Protein AF-A0A7R8L7J1-F1 (afdb_monomer_lite)

Sequence (254 aa):
MCSKKSSCLRTGSTEASGESGGSHAGTKVISYLHKQAKGDGARKLRDEVRFLQQLPADLAEKFPRVVRYYASSSAVAMEQEFIAMPTLRKILGEENASAEEAIAWLQRILDFLFEHAYDRAATQPPEDDWEQLHFLRAWARFSERIRKAPLFARVIYADRITIQGEECYNAPAILLALEKDEPLRRRLRPKRVSPFAHGDLHFDTILVDRNTGSFGPADPRGYELCDPWYAAGKLYHSARGKHDLIPRGEFRLD

Foldseek 3Di:
DDDPPDPPPPDDDDDDDFDDDDDPDGDDDFDKRKDKDFDPVQVQVVLVLVLLVPDDPVQNVQEWHWPDWDDDPTMIMTITHDDPFAFLCCCVPPVPDDPVNNVVLVCVVLVCCVVPFWVVVKDADDPCNCVVLPVVVVVVVLVVCCVVPVVCVVVQPDQWDADPNDIDGDPVVVSVVQVPDVVVVVVPRARIKGQRAQLQQESRQKGADPVVRGIHGYSRSNDRIDHNVSNVVNHCCRVPVVPSCVVVVVDDDD

Radius of gyration: 21.02 Å; chains: 1; bounding box: 47×56×59 Å

Structure (mmCIF, N/CA/C/O backbone):
data_AF-A0A7R8L7J1-F1
#
_entry.id   AF-A0A7R8L7J1-F1
#
loop_
_atom_site.group_PDB
_atom_site.id
_atom_site.type_symbol
_atom_site.label_atom_id
_atom_site.label_alt_id
_atom_site.label_comp_id
_atom_site.label_asym_id
_atom_site.label_entity_id
_atom_site.label_seq_id
_atom_site.pdbx_PDB_ins_code
_atom_site.Cartn_x
_atom_site.Cartn_y
_atom_site.Cartn_z
_atom_site.occupancy
_atom_site.B_iso_or_equiv
_atom_site.auth_seq_id
_atom_site.auth_comp_id
_atom_site.auth_asym_id
_atom_site.auth_atom_id
_atom_site.pdbx_PDB_model_num
ATOM 1 N N . MET A 1 1 ? -22.213 -17.745 1.319 1.00 29.38 1 MET A N 1
ATOM 2 C CA . MET A 1 1 ? -21.086 -18.650 1.001 1.00 29.38 1 MET A CA 1
ATOM 3 C C . MET A 1 1 ? -19.830 -17.826 0.760 1.00 29.38 1 MET A C 1
ATOM 5 O O . MET A 1 1 ? -19.711 -17.164 -0.262 1.00 29.38 1 MET A O 1
ATOM 9 N N . CYS A 1 2 ? -18.953 -17.757 1.762 1.00 22.73 2 CYS A N 1
ATOM 10 C CA . CYS A 1 2 ? -17.725 -16.965 1.733 1.00 22.73 2 CYS A CA 1
ATOM 11 C C . CYS A 1 2 ? -16.587 -17.890 1.283 1.00 22.73 2 CYS A C 1
ATOM 13 O O . CYS A 1 2 ? -16.209 -18.792 2.028 1.00 22.73 2 CYS A O 1
ATOM 15 N N . SER A 1 3 ? -16.094 -17.718 0.055 1.00 24.02 3 SER A N 1
ATOM 16 C CA . SER A 1 3 ? -14.936 -18.474 -0.425 1.00 24.02 3 SER A CA 1
ATOM 17 C C . SER A 1 3 ? -13.698 -17.980 0.320 1.00 24.02 3 SER A C 1
ATOM 19 O O . SER A 1 3 ? -13.307 -16.816 0.191 1.00 24.02 3 SER A O 1
ATOM 21 N N . LYS A 1 4 ? -13.127 -18.852 1.156 1.00 26.06 4 LYS A N 1
ATOM 22 C CA . LYS A 1 4 ? -11.809 -18.665 1.761 1.00 26.06 4 LYS A CA 1
ATOM 23 C C . LYS A 1 4 ? -10.818 -18.368 0.631 1.00 26.06 4 LYS A C 1
ATOM 25 O O . LYS A 1 4 ? -10.739 -19.126 -0.332 1.00 26.06 4 LYS A O 1
ATOM 30 N N . LYS A 1 5 ? -10.057 -17.277 0.752 1.00 33.59 5 LYS A N 1
ATOM 31 C CA . LYS A 1 5 ? -8.827 -17.094 -0.025 1.00 33.59 5 LYS A CA 1
ATOM 32 C C . LYS A 1 5 ? -7.888 -18.239 0.360 1.00 33.59 5 LYS A C 1
ATOM 34 O O . LYS A 1 5 ? -7.259 -18.194 1.406 1.00 33.59 5 LYS A O 1
ATOM 39 N N . SER A 1 6 ? -7.867 -19.282 -0.454 1.00 28.14 6 SER A N 1
ATOM 40 C CA . SER A 1 6 ? -6.809 -20.277 -0.475 1.00 28.14 6 SER A CA 1
ATOM 41 C C . SER A 1 6 ? -5.879 -19.846 -1.602 1.00 28.14 6 SER A C 1
ATOM 43 O O . SER A 1 6 ? -6.202 -20.012 -2.777 1.00 28.14 6 SER A O 1
ATOM 45 N N . SER A 1 7 ? -4.760 -19.206 -1.260 1.00 31.78 7 SER A N 1
ATOM 46 C CA . SER A 1 7 ? -3.594 -19.253 -2.133 1.00 31.78 7 SER A CA 1
ATOM 47 C C . SER A 1 7 ? -3.101 -20.693 -2.071 1.00 31.78 7 SER A C 1
ATOM 49 O O . SER A 1 7 ? -2.543 -21.145 -1.073 1.00 31.78 7 SER A O 1
ATOM 51 N N . CYS A 1 8 ? -3.397 -21.467 -3.108 1.00 27.27 8 CYS A N 1
ATOM 52 C CA . CYS A 1 8 ? -2.829 -22.794 -3.242 1.00 27.27 8 CYS A CA 1
ATOM 53 C C . CYS A 1 8 ? -1.366 -22.605 -3.668 1.00 27.27 8 CYS A C 1
ATOM 55 O O . CYS A 1 8 ? -1.070 -22.489 -4.855 1.00 27.27 8 CYS A O 1
ATOM 57 N N . LEU A 1 9 ? -0.464 -22.502 -2.690 1.00 30.09 9 LEU A N 1
ATOM 58 C CA . LEU A 1 9 ? 0.978 -22.611 -2.895 1.00 30.09 9 LEU A CA 1
ATOM 59 C C . LEU A 1 9 ? 1.256 -24.021 -3.422 1.00 30.09 9 LEU A C 1
ATOM 61 O O . LEU A 1 9 ? 1.269 -24.987 -2.664 1.00 30.09 9 LEU A O 1
ATOM 65 N N . ARG A 1 10 ? 1.430 -24.157 -4.736 1.00 26.16 10 ARG A N 1
ATOM 66 C CA . ARG A 1 10 ? 2.127 -25.315 -5.293 1.00 26.16 10 ARG A CA 1
ATOM 67 C C . ARG A 1 10 ? 3.604 -24.962 -5.323 1.00 26.16 10 ARG A C 1
ATOM 69 O O . ARG A 1 10 ? 4.060 -24.272 -6.226 1.00 26.16 10 ARG A O 1
ATOM 76 N N . THR A 1 11 ? 4.327 -25.402 -4.304 1.00 33.00 11 THR A N 1
ATOM 77 C CA . THR A 1 11 ? 5.788 -25.401 -4.296 1.00 33.00 11 THR A CA 1
ATOM 78 C C . THR A 1 11 ? 6.260 -26.546 -5.188 1.00 33.00 11 THR A C 1
ATOM 80 O O . THR A 1 11 ? 6.160 -27.711 -4.807 1.00 33.00 11 THR A O 1
ATOM 83 N N . GLY A 1 12 ? 6.717 -26.226 -6.398 1.00 30.08 12 GLY A N 1
ATOM 84 C CA . GLY A 1 12 ? 7.572 -27.130 -7.164 1.00 30.08 12 GLY A CA 1
ATOM 85 C C . GLY A 1 12 ? 8.951 -27.163 -6.509 1.00 30.08 12 GLY A C 1
ATOM 86 O O . GLY A 1 12 ? 9.496 -26.110 -6.187 1.00 30.08 12 GLY A O 1
ATOM 87 N N . SER A 1 13 ? 9.456 -28.362 -6.236 1.00 30.16 13 SER A N 1
ATOM 88 C CA . SER A 1 13 ? 10.716 -28.625 -5.542 1.00 30.16 13 SER A CA 1
ATOM 89 C C . SER A 1 13 ? 11.963 -28.176 -6.318 1.00 30.16 13 SER A C 1
ATOM 91 O O . SER A 1 13 ? 11.948 -28.021 -7.536 1.00 30.16 13 SER A O 1
ATOM 93 N N . THR A 1 14 ? 13.023 -27.997 -5.536 1.00 35.31 14 THR A N 1
ATOM 94 C CA . THR A 1 14 ? 14.394 -27.529 -5.786 1.00 35.31 14 THR A CA 1
ATOM 95 C C . THR A 1 14 ? 15.206 -28.238 -6.880 1.00 35.31 14 THR A C 1
ATOM 97 O O . THR A 1 14 ? 15.059 -29.436 -7.086 1.00 35.31 14 THR A O 1
ATOM 100 N N . GLU A 1 15 ? 16.092 -27.427 -7.482 1.00 40.25 15 GLU A N 1
ATOM 101 C CA . GLU A 1 15 ? 17.334 -27.677 -8.245 1.00 40.25 15 GLU A CA 1
ATOM 102 C C . GLU A 1 15 ? 17.452 -28.912 -9.156 1.00 40.25 15 GLU A C 1
ATOM 104 O O . GLU A 1 15 ? 17.494 -30.053 -8.708 1.00 40.25 15 GLU A O 1
ATOM 109 N N . ALA A 1 16 ? 17.689 -28.653 -10.448 1.00 33.94 16 ALA A N 1
ATOM 110 C CA . ALA A 1 16 ? 18.377 -29.582 -11.338 1.00 33.94 16 ALA A CA 1
ATOM 111 C C . ALA A 1 16 ? 19.231 -28.805 -12.354 1.00 33.94 16 ALA A C 1
ATOM 113 O O . ALA A 1 16 ? 18.750 -27.907 -13.050 1.00 33.94 16 ALA A O 1
ATOM 114 N N . SER A 1 17 ? 20.512 -29.163 -12.406 1.00 36.22 17 SER A N 1
ATOM 115 C CA . SER A 1 17 ? 21.507 -28.760 -13.396 1.00 36.22 17 SER A CA 1
ATOM 116 C C . SER A 1 17 ? 21.034 -29.068 -14.816 1.00 36.22 17 SER A C 1
ATOM 118 O O . SER A 1 17 ? 20.597 -30.182 -15.099 1.00 36.22 17 SER A O 1
ATOM 120 N N . GLY A 1 18 ? 21.139 -28.085 -15.710 1.00 35.59 18 GLY A N 1
ATOM 121 C CA . GLY A 1 18 ? 20.790 -28.248 -17.117 1.00 35.59 18 GLY A CA 1
ATOM 122 C C . GLY A 1 18 ? 21.782 -29.156 -17.840 1.00 35.59 18 GLY A C 1
ATOM 123 O O . GLY A 1 18 ? 22.934 -28.775 -18.036 1.00 35.59 18 GLY A O 1
ATOM 124 N N . GLU A 1 19 ? 21.325 -30.328 -18.272 1.00 39.44 19 GLU A N 1
ATOM 125 C CA . GLU A 1 19 ? 22.022 -31.131 -19.275 1.00 39.44 19 GLU A CA 1
ATOM 126 C C . GLU A 1 19 ? 21.642 -30.656 -20.682 1.00 39.44 19 GLU A C 1
ATOM 128 O O . GLU A 1 19 ? 20.479 -30.400 -21.007 1.00 39.44 19 GLU A O 1
ATOM 133 N N . SER A 1 20 ? 22.663 -30.501 -21.519 1.00 41.00 20 SER A N 1
ATOM 134 C CA . SER A 1 20 ? 22.571 -30.041 -22.899 1.00 41.00 20 SER A CA 1
ATOM 135 C C . SER A 1 20 ? 22.241 -31.218 -23.820 1.00 41.00 20 SER A C 1
ATOM 137 O O . SER A 1 20 ? 23.094 -32.038 -24.143 1.00 41.00 20 SER A O 1
ATOM 139 N N . GLY A 1 21 ? 20.984 -31.303 -24.257 1.00 37.56 21 GLY A N 1
ATOM 140 C CA . GLY A 1 21 ? 20.523 -32.303 -25.218 1.00 37.56 21 GLY A CA 1
ATOM 141 C C . GLY A 1 21 ? 20.289 -31.716 -26.610 1.00 37.56 21 GLY A C 1
ATOM 142 O O . GLY A 1 21 ? 19.328 -30.977 -26.791 1.00 37.56 21 GLY A O 1
ATOM 143 N N . GLY A 1 22 ? 21.151 -32.082 -27.571 1.00 43.88 22 GLY A N 1
ATOM 144 C CA . GLY A 1 22 ? 20.914 -32.389 -29.004 1.00 43.88 22 GLY A CA 1
ATOM 145 C C . GLY A 1 22 ? 20.091 -31.480 -29.936 1.00 43.88 22 GLY A C 1
ATOM 146 O O . GLY A 1 22 ? 20.144 -31.660 -31.149 1.00 43.88 22 GLY A O 1
ATOM 147 N N . SER A 1 23 ? 19.351 -30.502 -29.435 1.00 52.12 23 SER A N 1
ATOM 148 C CA . SER A 1 23 ? 18.604 -29.520 -30.214 1.00 52.12 23 SER A CA 1
ATOM 149 C C . SER A 1 23 ? 19.139 -28.142 -29.851 1.00 52.12 23 SER A C 1
ATOM 151 O O . SER A 1 23 ? 19.574 -27.922 -28.725 1.00 52.12 23 SER A O 1
ATOM 153 N N . HIS A 1 24 ? 19.119 -27.185 -30.773 1.00 52.34 24 HIS A N 1
ATOM 154 C CA . HIS A 1 24 ? 19.583 -25.814 -30.515 1.00 52.34 24 HIS A CA 1
ATOM 155 C C . HIS A 1 24 ? 18.643 -25.042 -29.549 1.00 52.34 24 HIS A C 1
ATOM 157 O O . HIS A 1 24 ? 18.602 -23.815 -29.556 1.00 52.34 24 HIS A O 1
ATOM 163 N N . ALA A 1 25 ? 17.857 -25.757 -28.738 1.00 51.84 25 ALA A N 1
ATOM 164 C CA . ALA A 1 25 ? 16.946 -25.239 -27.738 1.00 51.84 25 ALA A CA 1
ATOM 165 C C . ALA A 1 25 ? 17.548 -25.435 -26.339 1.00 51.84 25 ALA A C 1
ATOM 167 O O . ALA A 1 25 ? 17.716 -26.555 -25.857 1.00 51.84 25 ALA A O 1
ATOM 168 N N . GLY A 1 26 ? 17.855 -24.325 -25.670 1.00 59.84 26 GLY A N 1
ATOM 169 C CA . GLY A 1 26 ? 18.177 -24.332 -24.246 1.00 59.84 26 GLY A CA 1
ATOM 170 C C . GLY A 1 26 ? 16.909 -24.517 -23.413 1.00 59.84 26 GLY A C 1
ATOM 171 O O . GLY A 1 26 ? 15.911 -23.834 -23.636 1.00 59.84 26 GLY A O 1
ATOM 172 N N . THR A 1 27 ? 16.950 -25.419 -22.435 1.00 58.69 27 THR A N 1
ATOM 173 C CA . THR A 1 27 ? 15.880 -25.573 -21.441 1.00 58.69 27 THR A CA 1
ATOM 174 C C . THR A 1 27 ? 16.275 -24.825 -20.173 1.00 58.69 27 THR A C 1
ATOM 176 O O . THR A 1 27 ? 17.360 -25.042 -19.639 1.00 58.69 27 THR A O 1
ATOM 179 N N . LYS A 1 28 ? 15.402 -23.939 -19.680 1.00 71.50 28 LYS A N 1
ATOM 180 C CA . LYS A 1 28 ? 15.590 -23.219 -18.414 1.00 71.50 28 LYS A CA 1
ATOM 181 C C . LYS A 1 28 ? 14.353 -23.390 -17.541 1.00 71.50 28 LYS A C 1
ATOM 183 O O . LYS A 1 28 ? 13.241 -23.113 -17.985 1.00 71.50 28 LYS A O 1
ATOM 188 N N . VAL A 1 29 ? 14.553 -23.812 -16.296 1.00 75.31 29 VAL A N 1
ATOM 189 C CA . VAL A 1 29 ? 13.502 -23.806 -15.272 1.00 75.31 29 VAL A CA 1
ATOM 190 C C . VAL A 1 29 ? 13.311 -22.368 -14.790 1.00 75.31 29 VAL A C 1
ATOM 192 O O . VAL A 1 29 ? 14.278 -21.698 -14.428 1.00 75.31 29 VAL A O 1
ATOM 195 N N . ILE A 1 30 ? 12.071 -21.879 -14.818 1.00 74.12 30 ILE A N 1
ATOM 196 C CA . ILE A 1 30 ? 11.708 -20.534 -14.359 1.00 74.12 30 ILE A CA 1
ATOM 197 C C . ILE A 1 30 ? 10.619 -20.683 -13.298 1.00 74.12 30 ILE A C 1
ATOM 199 O O . ILE A 1 30 ? 9.527 -21.168 -13.594 1.00 74.12 30 ILE A O 1
ATOM 203 N N . SER A 1 31 ? 10.913 -20.259 -12.070 1.00 86.69 31 SER A N 1
ATOM 204 C CA . SER A 1 31 ? 9.922 -20.172 -10.995 1.00 86.69 31 SER A CA 1
ATOM 205 C C . SER A 1 31 ? 9.041 -18.941 -11.194 1.00 86.69 31 SER A C 1
ATOM 207 O O . SER A 1 31 ? 9.540 -17.845 -11.451 1.00 86.69 31 SER A O 1
ATOM 209 N N . TYR A 1 32 ? 7.728 -19.111 -11.052 1.00 92.69 32 TYR A N 1
ATOM 210 C CA . TYR A 1 32 ? 6.760 -18.025 -11.177 1.00 92.69 32 TYR A CA 1
ATOM 211 C C . TYR A 1 32 ? 5.691 -18.104 -10.088 1.00 92.69 32 TYR A C 1
ATOM 213 O O . TYR A 1 32 ? 5.369 -19.174 -9.569 1.00 92.69 32 TYR A O 1
ATOM 221 N N . LEU A 1 33 ? 5.118 -16.950 -9.762 1.00 94.19 33 LEU A N 1
ATOM 222 C CA . LEU A 1 33 ? 3.972 -16.820 -8.875 1.00 94.19 33 LEU A CA 1
ATOM 223 C C . LEU A 1 33 ? 2.705 -16.669 -9.719 1.00 94.19 33 LEU A C 1
ATOM 225 O O . LEU A 1 33 ? 2.616 -15.783 -10.567 1.00 94.19 33 LEU A O 1
ATOM 229 N N . HIS A 1 34 ? 1.711 -17.525 -9.474 1.00 95.88 34 HIS A N 1
ATOM 230 C CA . HIS A 1 34 ? 0.416 -17.473 -10.151 1.00 95.88 34 HIS A CA 1
ATOM 231 C C . HIS A 1 34 ? -0.655 -16.834 -9.258 1.00 95.88 34 HIS A C 1
ATOM 233 O O . HIS A 1 34 ? -0.967 -17.348 -8.181 1.00 95.88 34 HIS A O 1
ATOM 239 N N . LYS A 1 35 ? -1.260 -15.738 -9.724 1.00 96.00 35 LYS A N 1
ATOM 240 C CA . LYS A 1 35 ? -2.418 -15.087 -9.097 1.00 96.00 35 LYS A CA 1
ATOM 241 C C . LYS A 1 35 ? -3.649 -15.282 -9.965 1.00 96.00 35 LYS A C 1
ATOM 243 O O . LYS A 1 35 ? -3.586 -15.085 -11.172 1.00 96.00 35 LYS A O 1
ATOM 248 N N . GLN A 1 36 ? -4.788 -15.579 -9.346 1.00 96.81 36 GLN A N 1
ATOM 249 C CA . GLN A 1 36 ? -6.076 -15.651 -10.031 1.00 96.81 36 GLN A CA 1
ATOM 250 C C . GLN A 1 36 ? -7.168 -14.993 -9.192 1.00 96.81 36 GLN A C 1
ATOM 252 O O . GLN A 1 36 ? -7.218 -15.149 -7.971 1.00 96.81 36 GLN A O 1
ATOM 257 N N . ALA A 1 37 ? -8.076 -14.278 -9.853 1.00 95.88 37 ALA A N 1
ATOM 258 C CA . ALA A 1 37 ? -9.203 -13.638 -9.199 1.00 95.88 37 ALA A CA 1
ATOM 259 C C . ALA A 1 37 ? -10.469 -13.608 -10.071 1.00 95.88 37 ALA A C 1
ATOM 261 O O . ALA A 1 37 ? -10.419 -13.630 -11.301 1.00 95.88 37 ALA A O 1
ATOM 262 N N . LYS A 1 38 ? -11.624 -13.526 -9.399 1.00 93.94 38 LYS A N 1
ATOM 263 C CA . LYS A 1 38 ? -12.965 -13.350 -9.984 1.00 93.94 38 LYS A CA 1
ATOM 264 C C . LYS A 1 38 ? -13.677 -12.167 -9.317 1.00 93.94 38 LYS A C 1
ATOM 266 O O . LYS A 1 38 ? -13.266 -11.726 -8.238 1.00 93.94 38 LYS A O 1
ATOM 271 N N . GLY A 1 39 ? -14.747 -11.665 -9.937 1.00 89.44 39 GLY A N 1
ATOM 272 C CA . GLY A 1 39 ? -15.552 -10.555 -9.404 1.00 89.44 39 GLY A CA 1
ATOM 273 C C . GLY A 1 39 ? -14.716 -9.296 -9.147 1.00 89.44 39 GLY A C 1
ATOM 274 O O . GLY A 1 39 ? -13.852 -8.950 -9.951 1.00 89.44 39 GLY A O 1
ATOM 275 N N . ASP A 1 40 ? -14.903 -8.643 -7.997 1.00 84.00 40 ASP A N 1
ATOM 276 C CA . ASP A 1 40 ? -14.114 -7.458 -7.616 1.00 84.00 40 ASP A CA 1
ATOM 277 C C . ASP A 1 40 ? -12.602 -7.703 -7.600 1.00 84.00 40 ASP A C 1
ATOM 279 O O . ASP A 1 40 ? -11.823 -6.799 -7.898 1.00 84.00 40 ASP A O 1
ATOM 283 N N . GLY A 1 41 ? -12.168 -8.923 -7.269 1.00 89.12 41 GLY A N 1
ATOM 284 C CA . GLY A 1 41 ? -10.751 -9.278 -7.289 1.00 89.12 41 GLY A CA 1
ATOM 285 C C . GLY A 1 41 ? -10.157 -9.250 -8.699 1.00 89.12 41 GLY A C 1
ATOM 286 O O . GLY A 1 41 ? -8.982 -8.938 -8.849 1.00 89.12 41 GLY A O 1
ATOM 287 N N . ALA A 1 42 ? -10.962 -9.517 -9.731 1.00 94.00 42 ALA A N 1
ATOM 288 C CA . ALA A 1 42 ? -10.503 -9.465 -11.114 1.00 94.00 42 ALA A CA 1
ATOM 289 C C . ALA A 1 42 ? -10.156 -8.032 -11.534 1.00 94.00 42 ALA A C 1
ATOM 291 O O . ALA A 1 42 ? -9.142 -7.834 -12.188 1.00 94.00 42 ALA A O 1
ATOM 292 N N . ARG A 1 43 ? -10.947 -7.027 -11.124 1.00 91.81 43 ARG A N 1
ATOM 293 C CA . ARG A 1 43 ? -10.622 -5.608 -11.373 1.00 91.81 43 ARG A CA 1
ATOM 294 C C . ARG A 1 43 ? -9.270 -5.248 -10.755 1.00 91.81 43 ARG A C 1
ATOM 296 O O . ARG A 1 43 ? -8.390 -4.767 -11.449 1.00 91.81 43 ARG A O 1
ATOM 303 N N . LYS A 1 44 ? -9.086 -5.612 -9.485 1.00 92.19 44 LYS A N 1
ATOM 304 C CA . LYS A 1 44 ? -7.845 -5.382 -8.733 1.00 92.19 44 LYS A CA 1
ATOM 305 C C . LYS A 1 44 ? -6.610 -5.992 -9.393 1.00 92.19 44 LYS A C 1
ATOM 307 O O . LYS A 1 44 ? -5.570 -5.356 -9.406 1.00 92.19 44 LYS A O 1
ATOM 312 N N . LEU A 1 45 ? -6.733 -7.212 -9.910 1.00 96.12 45 LEU A N 1
ATOM 313 C CA . LEU A 1 45 ? -5.620 -7.890 -10.567 1.00 96.12 45 LEU A CA 1
ATOM 314 C C . LEU A 1 45 ? -5.312 -7.281 -11.945 1.00 96.12 45 LEU A C 1
ATOM 316 O O . LEU A 1 45 ? -4.157 -7.243 -12.343 1.00 96.12 45 LEU A O 1
ATOM 320 N N . ARG A 1 46 ? -6.319 -6.757 -12.661 1.00 95.81 46 ARG A N 1
ATOM 321 C CA . ARG A 1 46 ? -6.096 -5.991 -13.903 1.00 95.81 46 ARG A CA 1
ATOM 322 C C . ARG A 1 46 ? -5.346 -4.694 -13.649 1.00 95.81 46 ARG 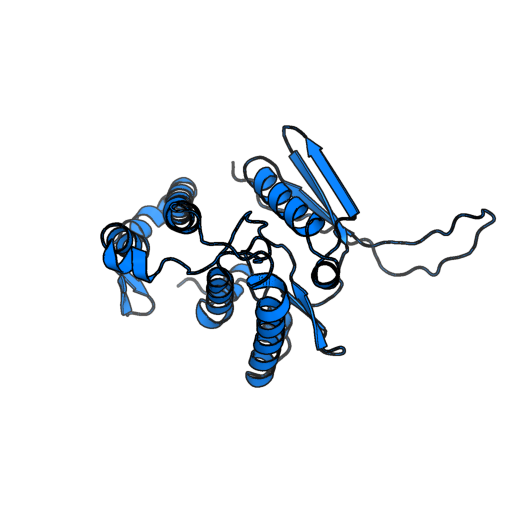A C 1
ATOM 324 O O . ARG A 1 46 ? -4.452 -4.355 -14.413 1.00 95.81 46 ARG A O 1
ATOM 331 N N . ASP A 1 47 ? -5.719 -3.998 -12.583 1.00 95.31 47 ASP A N 1
ATOM 332 C CA . ASP A 1 47 ? -5.060 -2.772 -12.145 1.00 95.31 47 ASP A CA 1
ATOM 333 C C . ASP A 1 47 ? -3.579 -3.026 -11.821 1.00 95.31 47 ASP A C 1
ATOM 335 O O . ASP A 1 47 ? -2.709 -2.309 -12.311 1.00 95.31 47 ASP A O 1
ATOM 339 N N . GLU A 1 48 ? -3.286 -4.096 -11.078 1.00 97.44 48 GLU A N 1
ATOM 340 C CA . GLU A 1 48 ? -1.917 -4.533 -10.774 1.00 97.44 48 GLU A CA 1
ATOM 341 C C . GLU A 1 48 ? -1.112 -4.868 -12.042 1.00 97.44 48 GLU A C 1
ATOM 343 O O . GLU A 1 48 ? -0.007 -4.360 -12.220 1.00 97.44 48 GLU A O 1
ATOM 348 N N . VAL A 1 49 ? -1.676 -5.661 -12.963 1.00 97.44 49 VAL A N 1
ATOM 349 C CA . VAL A 1 49 ? -1.024 -5.998 -14.243 1.00 97.44 49 VAL A CA 1
ATOM 350 C C . VAL A 1 49 ? -0.717 -4.740 -15.052 1.00 97.44 49 VAL A C 1
ATOM 352 O O . VAL A 1 49 ? 0.400 -4.592 -15.546 1.00 97.44 49 VAL A O 1
ATOM 355 N N . ARG A 1 50 ? -1.691 -3.826 -15.173 1.00 96.88 50 ARG A N 1
ATOM 356 C CA . ARG A 1 50 ? -1.523 -2.559 -15.896 1.00 96.88 50 ARG A CA 1
ATOM 357 C C . ARG A 1 50 ? -0.365 -1.761 -15.307 1.00 96.88 50 ARG A C 1
ATOM 359 O O . ARG A 1 50 ? 0.492 -1.315 -16.059 1.00 96.88 50 ARG A O 1
ATOM 366 N N . PHE A 1 51 ? -0.336 -1.617 -13.984 1.00 97.50 51 PHE A N 1
ATOM 367 C CA . PHE A 1 51 ? 0.728 -0.907 -13.284 1.00 97.50 51 PHE A CA 1
ATOM 368 C C . PHE A 1 51 ? 2.099 -1.501 -13.608 1.00 97.50 51 PHE A C 1
ATOM 370 O O . PHE A 1 51 ? 2.963 -0.785 -14.099 1.00 97.50 51 PHE A O 1
ATOM 377 N N . LEU A 1 52 ? 2.274 -2.814 -13.419 1.00 97.62 52 LEU A N 1
ATOM 378 C CA . LEU A 1 52 ? 3.558 -3.488 -13.642 1.00 97.62 52 LEU A CA 1
ATOM 379 C C . LEU A 1 52 ? 4.035 -3.387 -15.100 1.00 97.62 52 LEU A C 1
ATOM 381 O O . LEU A 1 52 ? 5.227 -3.245 -15.348 1.00 97.62 52 LEU A O 1
ATOM 385 N N . GLN A 1 53 ? 3.117 -3.434 -16.070 1.00 96.38 53 GLN A N 1
ATOM 386 C CA . GLN A 1 53 ? 3.444 -3.319 -17.496 1.00 96.38 53 GLN A CA 1
ATOM 387 C C . GLN A 1 53 ? 3.759 -1.887 -17.950 1.00 96.38 53 GLN A C 1
ATOM 389 O O . GLN A 1 53 ? 4.378 -1.711 -18.997 1.00 96.38 53 GLN A O 1
ATOM 394 N N . GLN A 1 54 ? 3.325 -0.873 -17.198 1.00 95.56 54 GLN A N 1
ATOM 395 C CA . GLN A 1 54 ? 3.529 0.543 -17.520 1.00 95.56 54 GLN A CA 1
ATOM 396 C C . GLN A 1 54 ? 4.738 1.161 -16.809 1.00 95.56 54 GLN A C 1
ATOM 398 O O . GLN A 1 54 ? 5.037 2.335 -17.037 1.00 95.56 54 GLN A O 1
ATOM 403 N N . LEU A 1 55 ? 5.431 0.405 -15.952 1.00 96.69 55 LEU A N 1
ATOM 404 C CA . LEU A 1 55 ? 6.611 0.902 -15.254 1.00 96.69 55 LEU A CA 1
ATOM 405 C C . LEU A 1 55 ? 7.720 1.293 -16.254 1.00 96.69 55 LEU A C 1
ATOM 407 O O . LEU A 1 55 ? 8.089 0.487 -17.112 1.00 96.69 55 LEU A O 1
ATOM 411 N N . PRO A 1 56 ? 8.296 2.503 -16.129 1.00 95.56 56 PRO A N 1
ATOM 412 C CA . PRO A 1 56 ? 9.565 2.862 -16.756 1.00 95.56 56 PRO A CA 1
ATOM 413 C C . PRO A 1 56 ? 10.668 1.857 -16.408 1.00 95.56 56 PRO A C 1
ATOM 415 O O . PRO A 1 56 ? 10.632 1.266 -15.332 1.00 95.56 56 PRO A O 1
ATOM 418 N N . ALA A 1 57 ? 11.655 1.686 -17.290 1.00 93.81 57 ALA A N 1
ATOM 419 C CA . ALA A 1 57 ? 12.663 0.627 -17.176 1.00 93.81 57 ALA A CA 1
ATOM 420 C C . ALA A 1 57 ? 13.398 0.611 -15.822 1.00 93.81 57 ALA A C 1
ATOM 422 O O . ALA A 1 57 ? 13.495 -0.438 -15.194 1.00 93.81 57 ALA A O 1
ATOM 423 N N . ASP A 1 58 ? 13.831 1.774 -15.340 1.00 93.56 58 ASP A N 1
ATOM 424 C CA . ASP A 1 58 ? 14.523 1.943 -14.058 1.00 93.56 58 ASP A CA 1
ATOM 425 C C . ASP A 1 58 ? 13.639 1.615 -12.844 1.00 93.56 58 ASP A C 1
ATOM 427 O O . ASP A 1 58 ? 14.123 1.090 -11.843 1.00 93.56 58 ASP A O 1
ATOM 431 N N . LEU A 1 59 ? 12.329 1.875 -12.927 1.00 95.88 59 LEU A N 1
ATOM 432 C CA . LEU A 1 59 ? 11.389 1.423 -11.903 1.00 95.88 59 LEU A CA 1
ATOM 433 C C . LEU A 1 59 ? 11.129 -0.075 -12.030 1.00 95.88 59 LEU A C 1
ATOM 435 O O . LEU A 1 59 ? 11.143 -0.772 -11.023 1.00 95.88 59 LEU A O 1
ATOM 439 N N . ALA A 1 60 ? 10.922 -0.579 -13.247 1.00 95.88 60 ALA A N 1
ATOM 440 C CA . ALA A 1 60 ? 10.608 -1.978 -13.515 1.00 95.88 60 ALA A CA 1
ATOM 441 C C . ALA A 1 60 ? 11.673 -2.940 -12.963 1.00 95.88 60 ALA A C 1
ATOM 443 O O . ALA A 1 60 ? 11.326 -4.042 -12.552 1.00 95.88 60 ALA A O 1
ATOM 444 N N . GLU A 1 61 ? 12.936 -2.515 -12.871 1.00 94.88 61 GLU A N 1
ATOM 445 C CA . GLU A 1 61 ? 14.023 -3.275 -12.234 1.00 94.88 61 GLU A CA 1
ATOM 446 C C . GLU A 1 61 ? 13.779 -3.610 -10.752 1.00 94.88 61 GLU A C 1
ATOM 448 O O . GLU A 1 61 ? 14.355 -4.569 -10.238 1.00 94.88 61 GLU A O 1
ATOM 453 N N . LYS A 1 62 ? 12.938 -2.844 -10.045 1.00 96.00 62 LYS A N 1
ATOM 454 C CA . LYS A 1 62 ? 12.604 -3.082 -8.629 1.00 96.00 62 LYS A CA 1
ATOM 455 C C . LYS A 1 62 ? 11.330 -3.895 -8.415 1.00 96.00 62 LYS A C 1
ATOM 457 O O . LYS A 1 62 ? 11.037 -4.244 -7.275 1.00 96.00 62 LYS A O 1
ATOM 462 N N . PHE A 1 63 ? 10.558 -4.169 -9.462 1.00 96.44 63 PHE A N 1
ATOM 463 C CA . PHE A 1 63 ? 9.247 -4.808 -9.353 1.00 96.44 63 PHE A CA 1
ATOM 464 C C . PHE A 1 63 ? 9.243 -6.188 -10.022 1.00 96.44 63 PHE A C 1
ATOM 466 O O . PHE A 1 63 ? 9.991 -6.419 -10.971 1.00 96.44 63 PHE A O 1
ATOM 473 N N . PRO A 1 64 ? 8.375 -7.115 -9.576 1.00 96.00 64 PRO A N 1
ATOM 474 C CA . PRO A 1 64 ? 8.229 -8.404 -10.237 1.00 96.00 64 PRO A CA 1
ATOM 475 C C . PRO A 1 64 ? 7.714 -8.228 -11.665 1.00 96.00 64 PRO A C 1
ATOM 477 O O . PRO A 1 64 ? 6.717 -7.546 -11.920 1.00 96.00 64 PRO A O 1
ATOM 480 N N . ARG A 1 65 ? 8.367 -8.897 -12.615 1.00 95.75 65 ARG A N 1
ATOM 481 C CA . ARG A 1 65 ? 7.949 -8.854 -14.017 1.00 95.75 65 ARG A CA 1
ATOM 482 C C . ARG A 1 65 ? 6.712 -9.706 -14.268 1.00 95.75 65 ARG A C 1
ATOM 484 O O . ARG A 1 65 ? 6.652 -10.866 -13.863 1.00 95.75 65 ARG A O 1
ATOM 491 N N . VAL A 1 66 ? 5.769 -9.182 -15.049 1.00 96.94 66 VAL A N 1
ATOM 492 C CA . VAL A 1 66 ? 4.660 -9.980 -15.591 1.00 96.94 66 VAL A CA 1
ATOM 493 C C . VAL A 1 66 ? 5.199 -10.919 -16.672 1.00 96.94 66 VAL A C 1
ATOM 495 O O . VAL A 1 66 ? 5.736 -10.470 -17.683 1.00 96.94 66 VAL A O 1
ATOM 498 N N . VAL A 1 67 ? 5.047 -12.227 -16.464 1.00 95.88 67 VAL A N 1
ATOM 499 C CA . VAL A 1 67 ? 5.450 -13.277 -17.414 1.00 95.88 67 VAL A CA 1
ATOM 500 C C . VAL A 1 67 ? 4.294 -13.604 -18.352 1.00 95.88 67 VAL A C 1
ATOM 502 O O . VAL A 1 67 ? 4.477 -13.664 -19.567 1.00 95.88 67 VAL A O 1
ATOM 505 N N . ARG A 1 68 ? 3.090 -13.796 -17.798 1.00 97.06 68 ARG A N 1
ATOM 506 C CA . ARG A 1 68 ? 1.860 -14.031 -18.566 1.00 97.06 68 ARG A CA 1
ATOM 507 C C . ARG A 1 68 ? 0.668 -13.356 -17.912 1.00 97.06 68 ARG A C 1
ATOM 509 O O . ARG A 1 68 ? 0.589 -13.234 -16.693 1.00 97.06 6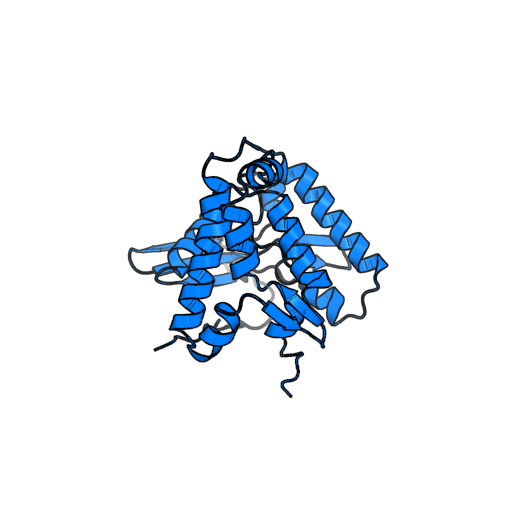8 ARG A O 1
ATOM 516 N N . TYR A 1 69 ? -0.292 -12.972 -18.739 1.00 97.56 69 TYR A N 1
ATOM 517 C CA . TYR A 1 69 ? -1.543 -12.372 -18.311 1.00 97.56 69 TYR A CA 1
ATOM 518 C C . TYR A 1 69 ? -2.700 -12.993 -19.087 1.00 97.56 69 TYR A C 1
ATOM 520 O O . TYR A 1 69 ? -2.662 -13.086 -20.313 1.00 97.56 69 TYR A O 1
ATOM 528 N N . TYR A 1 70 ? -3.728 -13.413 -18.359 1.00 96.62 70 TYR A N 1
ATOM 529 C CA . TYR A 1 70 ? -4.923 -14.034 -18.906 1.00 96.62 70 TYR A CA 1
ATOM 530 C C . TYR A 1 70 ? -6.144 -13.266 -18.414 1.00 96.62 70 TYR A C 1
ATOM 532 O O . TYR A 1 70 ? -6.352 -13.116 -17.207 1.00 96.62 70 TYR A O 1
ATOM 540 N N . ALA A 1 71 ? -6.988 -12.819 -19.336 1.00 94.94 71 ALA A N 1
ATOM 541 C CA . ALA A 1 71 ? -8.211 -12.108 -19.002 1.00 94.94 71 ALA A CA 1
ATOM 542 C C . ALA A 1 71 ? -9.396 -12.661 -19.784 1.00 94.94 71 ALA A C 1
ATOM 544 O O . ALA A 1 71 ? -9.324 -12.902 -20.984 1.00 94.94 71 ALA A O 1
ATOM 545 N N . SER A 1 72 ? -10.506 -12.835 -19.077 1.00 92.38 72 SER A N 1
ATOM 546 C CA . SER A 1 72 ? -11.810 -13.175 -19.635 1.00 92.38 72 SER A CA 1
ATOM 547 C C . SER A 1 72 ? -12.880 -12.299 -18.987 1.00 92.38 72 SER A C 1
ATOM 549 O O . SER A 1 72 ? -12.610 -11.567 -18.031 1.00 92.38 72 SER A O 1
ATOM 551 N N . SER A 1 73 ? -14.121 -12.420 -19.453 1.00 87.00 73 SER A N 1
ATOM 552 C CA . SER A 1 73 ? -15.265 -11.730 -18.850 1.00 87.00 73 SER A CA 1
ATOM 553 C C . SER A 1 73 ? -15.522 -12.124 -17.387 1.00 87.00 73 SER A C 1
ATOM 555 O O . SER A 1 73 ? -16.087 -11.332 -16.637 1.00 87.00 73 SER A O 1
ATOM 557 N N . SER A 1 74 ? -15.101 -13.320 -16.951 1.00 87.94 74 SER A N 1
ATOM 558 C CA . SER A 1 74 ? -15.443 -13.869 -15.626 1.00 87.94 74 SER A CA 1
ATOM 559 C C . SER A 1 74 ? -14.262 -14.011 -14.659 1.00 87.94 74 SER A C 1
ATOM 561 O O . SER A 1 74 ? -14.464 -14.103 -13.443 1.00 87.94 74 SER A O 1
ATOM 563 N N . ALA A 1 75 ? -13.032 -14.029 -15.172 1.00 94.69 75 ALA A N 1
ATOM 564 C CA . ALA A 1 75 ? -11.829 -14.278 -14.388 1.00 94.69 75 ALA A CA 1
ATOM 565 C C . ALA A 1 75 ? -10.596 -13.621 -15.008 1.00 94.69 75 ALA A C 1
ATOM 567 O O . ALA A 1 75 ? -10.503 -13.459 -16.227 1.00 94.69 75 ALA A O 1
ATOM 568 N N . VAL A 1 76 ? -9.636 -13.300 -14.145 1.00 97.31 76 VAL A N 1
ATOM 569 C CA . VAL A 1 76 ? -8.325 -12.762 -14.508 1.00 97.31 76 VAL A CA 1
ATOM 570 C C . VAL A 1 76 ? -7.256 -13.582 -13.798 1.00 97.31 76 VAL A C 1
ATOM 572 O O . VAL A 1 76 ? -7.445 -13.957 -12.637 1.00 97.31 76 VAL A O 1
ATOM 575 N N . ALA A 1 77 ? -6.154 -13.860 -14.485 1.00 97.56 77 ALA A N 1
ATOM 576 C CA . ALA A 1 77 ? -4.980 -14.496 -13.916 1.00 97.56 77 ALA A CA 1
ATOM 577 C C . ALA A 1 77 ? -3.689 -13.833 -14.409 1.00 97.56 77 ALA A C 1
ATOM 579 O O . ALA A 1 77 ? -3.632 -13.306 -15.519 1.00 97.56 77 ALA A O 1
ATOM 580 N N . MET A 1 78 ? -2.655 -13.881 -13.580 1.00 97.56 78 MET A N 1
ATOM 581 C CA . MET A 1 78 ? -1.323 -13.367 -13.872 1.00 97.56 78 MET A CA 1
ATOM 582 C C . MET A 1 78 ? -0.287 -14.383 -13.401 1.00 97.56 78 MET A C 1
ATOM 584 O O . MET A 1 78 ? -0.378 -14.893 -12.285 1.00 97.56 78 MET A O 1
ATOM 588 N N . GLU A 1 79 ? 0.701 -14.653 -14.243 1.00 97.56 79 GLU A N 1
ATOM 589 C CA . GLU A 1 79 ? 1.960 -15.277 -13.849 1.00 97.56 79 GLU A CA 1
ATOM 590 C C . GLU A 1 79 ? 3.016 -14.179 -13.804 1.00 97.56 79 GLU A C 1
ATOM 592 O O . GLU A 1 79 ? 3.188 -13.446 -14.781 1.00 97.56 79 GLU A O 1
ATOM 597 N N . GLN A 1 80 ? 3.708 -14.058 -12.679 1.00 95.62 80 GLN A N 1
ATOM 598 C CA . GLN A 1 80 ? 4.787 -13.094 -12.496 1.00 95.62 80 GLN A CA 1
ATOM 599 C C . GLN A 1 80 ? 6.058 -13.783 -12.015 1.00 95.62 80 GLN A C 1
ATOM 601 O O . GLN A 1 80 ? 6.009 -14.895 -11.486 1.00 95.62 80 GLN A O 1
ATOM 606 N N . GLU A 1 81 ? 7.185 -13.107 -12.183 1.00 95.00 81 GLU A N 1
ATOM 607 C CA . GLU A 1 81 ? 8.465 -13.510 -11.618 1.00 95.00 81 GLU A CA 1
ATOM 608 C C . GLU A 1 81 ? 8.339 -13.817 -10.120 1.00 95.00 81 GLU A C 1
ATOM 610 O O . GLU A 1 81 ? 7.742 -13.055 -9.354 1.00 95.00 81 GLU A O 1
ATOM 615 N N . PHE A 1 82 ? 8.887 -14.960 -9.705 1.00 93.94 82 PHE A N 1
ATOM 616 C CA . PHE A 1 82 ? 9.006 -15.284 -8.292 1.00 93.94 82 PHE A CA 1
ATOM 617 C C . PHE A 1 82 ? 10.320 -14.728 -7.746 1.00 93.94 82 PHE A C 1
ATOM 619 O O . PHE A 1 82 ? 11.396 -15.226 -8.071 1.00 93.94 82 PHE A O 1
ATOM 626 N N . ILE A 1 83 ? 10.218 -13.717 -6.887 1.00 93.31 83 ILE A N 1
ATOM 627 C CA . ILE A 1 83 ? 11.366 -13.102 -6.224 1.00 93.31 83 ILE A CA 1
ATOM 628 C C . ILE A 1 83 ? 11.583 -13.799 -4.876 1.00 93.31 83 ILE A C 1
ATOM 630 O O . ILE A 1 83 ? 10.793 -13.641 -3.945 1.00 93.31 83 ILE A O 1
ATOM 634 N N . ALA A 1 84 ? 12.661 -14.576 -4.773 1.00 92.69 84 ALA A N 1
ATOM 635 C CA . ALA A 1 84 ? 13.009 -15.356 -3.585 1.00 92.69 84 ALA A CA 1
ATOM 636 C C . ALA A 1 84 ? 13.720 -14.502 -2.514 1.00 92.69 84 ALA A C 1
ATOM 638 O O . ALA A 1 84 ? 14.869 -14.757 -2.164 1.00 92.69 84 ALA A O 1
ATOM 639 N N . MET A 1 85 ? 13.034 -13.482 -1.998 1.00 94.88 85 MET A N 1
ATOM 640 C CA . MET A 1 85 ? 13.519 -12.609 -0.924 1.00 94.88 85 MET A CA 1
ATOM 641 C C . MET A 1 85 ? 12.535 -12.611 0.257 1.00 94.88 85 MET A C 1
ATOM 643 O O . MET A 1 85 ? 11.326 -12.731 0.037 1.00 94.88 85 MET A O 1
ATOM 647 N N . PRO A 1 86 ? 13.004 -12.491 1.513 1.00 95.38 86 PRO A N 1
ATOM 648 C CA . PRO A 1 86 ? 12.115 -12.287 2.651 1.00 95.38 86 PRO A CA 1
ATOM 649 C C . PRO A 1 86 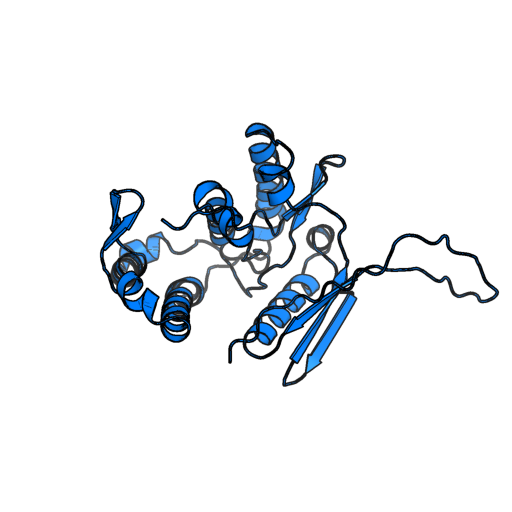? 11.403 -10.932 2.556 1.00 95.38 86 PRO A C 1
ATOM 651 O O . PRO A 1 86 ? 11.907 -9.981 1.956 1.00 95.38 86 PRO A O 1
ATOM 654 N N . THR A 1 87 ? 10.230 -10.828 3.180 1.00 95.62 87 THR A N 1
ATOM 655 C CA . THR A 1 87 ? 9.557 -9.534 3.326 1.00 95.62 87 THR A CA 1
ATOM 656 C C . THR A 1 87 ? 10.224 -8.708 4.425 1.00 95.62 87 THR A C 1
ATOM 658 O O . THR A 1 87 ? 10.779 -9.261 5.379 1.00 95.62 87 THR A O 1
ATOM 661 N N . LEU A 1 88 ? 10.128 -7.380 4.353 1.00 95.06 88 LEU A N 1
ATOM 662 C CA . LEU A 1 88 ? 10.597 -6.487 5.410 1.00 95.06 88 LEU A CA 1
ATOM 663 C C . LEU A 1 88 ? 9.919 -6.834 6.742 1.00 95.06 88 LEU A C 1
ATOM 665 O O . LEU A 1 88 ? 10.559 -6.806 7.785 1.00 95.06 88 LEU A O 1
ATOM 669 N N . ARG A 1 89 ? 8.650 -7.260 6.714 1.00 92.62 89 ARG A N 1
ATOM 670 C CA . ARG A 1 89 ? 7.944 -7.760 7.903 1.00 92.62 89 ARG A CA 1
ATOM 671 C C . ARG A 1 89 ? 8.687 -8.924 8.551 1.00 92.62 89 ARG A C 1
ATOM 673 O O . ARG A 1 89 ? 8.845 -8.924 9.767 1.00 92.62 89 ARG A O 1
ATOM 680 N N . LYS A 1 90 ? 9.125 -9.903 7.756 1.00 91.62 90 LYS A N 1
ATOM 681 C CA . LYS A 1 90 ? 9.877 -11.057 8.258 1.00 91.62 90 LYS A CA 1
ATOM 682 C C . LYS A 1 90 ? 11.199 -10.614 8.881 1.00 91.62 90 LYS A C 1
ATOM 684 O O . LYS A 1 90 ? 11.488 -10.985 10.012 1.00 91.62 90 LYS A O 1
ATOM 689 N N . ILE A 1 91 ? 11.945 -9.761 8.185 1.00 91.44 91 ILE A N 1
ATOM 690 C CA . ILE A 1 91 ? 13.198 -9.199 8.697 1.00 91.44 91 ILE A CA 1
ATOM 691 C C . ILE A 1 91 ? 12.993 -8.525 10.060 1.00 91.44 91 ILE A C 1
ATOM 693 O O . ILE A 1 91 ? 13.680 -8.852 11.027 1.00 91.44 91 ILE A O 1
ATOM 697 N N . LEU A 1 92 ? 12.009 -7.629 10.151 1.00 89.44 92 LEU A N 1
ATOM 698 C CA . LEU A 1 92 ? 11.767 -6.835 11.354 1.00 89.44 92 LEU A CA 1
ATOM 699 C C . LEU A 1 92 ? 11.137 -7.630 12.503 1.00 89.44 92 LEU A C 1
ATOM 701 O O . LEU A 1 92 ? 11.385 -7.319 13.664 1.00 89.44 92 LEU A O 1
ATOM 705 N N . GLY A 1 93 ? 10.306 -8.626 12.197 1.00 81.00 93 GLY A N 1
ATOM 706 C CA . GLY A 1 93 ? 9.534 -9.368 13.193 1.00 81.00 93 GLY A CA 1
ATOM 707 C C . GLY A 1 93 ? 10.124 -10.713 13.621 1.00 81.00 93 GLY A C 1
ATOM 708 O O . GLY A 1 93 ? 9.786 -11.187 14.701 1.00 81.00 93 GLY A O 1
ATOM 709 N N . GLU A 1 94 ? 10.947 -11.356 12.790 1.00 75.94 94 GLU A N 1
ATOM 710 C CA . GLU A 1 94 ? 11.411 -12.741 13.009 1.00 75.94 94 GLU A CA 1
ATOM 711 C C . GLU A 1 94 ? 12.927 -12.845 13.147 1.00 75.94 94 GLU A C 1
ATOM 713 O O . GLU A 1 94 ? 13.423 -13.762 13.796 1.00 75.94 94 GLU A O 1
ATOM 718 N N . GLU A 1 95 ? 13.674 -11.906 12.569 1.00 77.31 95 GLU A N 1
ATOM 719 C CA . GLU A 1 95 ? 15.126 -12.020 12.447 1.00 77.31 95 GLU A CA 1
ATOM 720 C C . GLU A 1 95 ? 15.886 -10.998 13.307 1.00 77.31 95 GLU A C 1
ATOM 722 O O . GLU A 1 95 ? 16.957 -10.537 12.906 1.00 77.31 95 GLU A O 1
ATOM 727 N N . ASN A 1 96 ? 15.327 -10.642 14.476 1.00 79.88 96 ASN A N 1
ATOM 728 C CA . ASN A 1 96 ? 15.929 -9.755 15.485 1.00 79.88 96 ASN A CA 1
ATOM 729 C C . ASN A 1 96 ? 16.542 -8.465 14.902 1.00 79.88 96 ASN A C 1
ATOM 731 O O . ASN A 1 96 ? 17.648 -8.075 15.278 1.00 79.88 96 ASN A O 1
ATOM 735 N N . ALA A 1 97 ? 15.847 -7.809 13.968 1.00 88.12 97 ALA A N 1
ATOM 736 C CA . ALA A 1 97 ? 16.301 -6.527 13.435 1.00 88.12 97 ALA A CA 1
ATOM 737 C C . ALA A 1 97 ? 16.339 -5.448 14.525 1.00 88.12 97 ALA A C 1
ATOM 739 O O . ALA A 1 97 ? 15.459 -5.388 15.390 1.00 88.12 97 ALA A O 1
ATOM 740 N N . SER A 1 98 ? 17.329 -4.557 14.453 1.00 91.50 98 SER A N 1
ATOM 741 C CA . SER A 1 98 ? 17.375 -3.379 15.321 1.00 91.50 98 SER A CA 1
ATOM 742 C C . SER A 1 98 ? 16.467 -2.260 14.794 1.00 91.50 98 SER A C 1
ATOM 744 O O . SER A 1 98 ? 16.058 -2.253 13.627 1.00 91.50 98 SER A O 1
ATOM 746 N N . ALA A 1 99 ? 16.159 -1.279 15.645 1.00 91.12 99 ALA A N 1
ATOM 747 C CA . ALA A 1 99 ? 15.409 -0.098 15.222 1.00 91.12 99 ALA A CA 1
ATOM 748 C C . ALA A 1 99 ? 16.176 0.704 14.155 1.00 91.12 99 ALA A C 1
ATOM 750 O O . ALA A 1 99 ? 15.577 1.212 13.209 1.00 91.12 99 ALA A O 1
ATOM 751 N N . GLU A 1 100 ? 17.501 0.772 14.274 1.00 94.50 100 GLU A N 1
ATOM 752 C CA . GLU A 1 100 ? 18.391 1.427 13.315 1.00 94.50 100 GLU A CA 1
ATOM 753 C C . GLU A 1 100 ? 18.335 0.736 11.950 1.00 94.50 100 GLU A C 1
ATOM 755 O O . GLU A 1 100 ? 18.253 1.412 10.925 1.00 94.50 100 GLU A O 1
ATOM 760 N N . GLU A 1 101 ? 18.306 -0.600 11.923 1.00 93.44 101 GLU A N 1
ATOM 761 C CA . GLU A 1 101 ? 18.145 -1.358 10.681 1.00 93.44 101 GLU A CA 1
ATOM 762 C C . GLU A 1 101 ? 16.786 -1.073 10.026 1.00 93.44 101 GLU A C 1
ATOM 764 O O . GLU A 1 101 ? 16.708 -0.832 8.819 1.00 93.44 101 GLU A O 1
ATOM 769 N N . ALA A 1 102 ? 15.712 -1.041 10.821 1.00 93.12 102 ALA A N 1
ATOM 770 C CA . ALA A 1 102 ? 14.379 -0.708 10.330 1.00 93.12 102 ALA A CA 1
ATOM 771 C C . ALA A 1 102 ? 14.335 0.693 9.707 1.00 93.12 102 ALA A C 1
ATOM 773 O O . ALA A 1 102 ? 13.804 0.870 8.610 1.00 93.12 102 ALA A O 1
ATOM 774 N N . ILE A 1 103 ? 14.926 1.681 10.383 1.00 94.88 103 ILE A N 1
ATOM 775 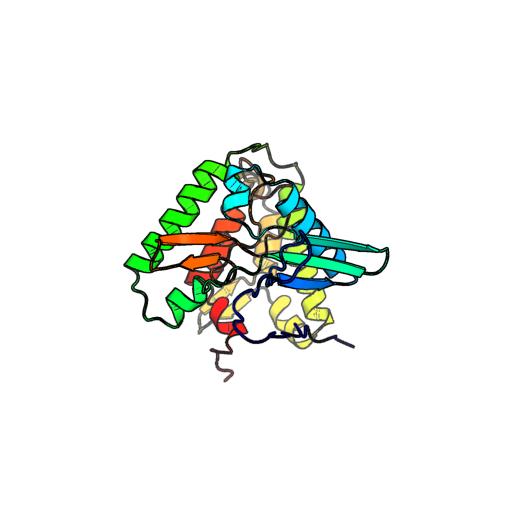C CA . ILE A 1 103 ? 15.026 3.057 9.889 1.00 94.88 103 ILE A CA 1
ATOM 776 C C . ILE A 1 103 ? 15.819 3.098 8.581 1.00 94.88 103 ILE A C 1
ATOM 778 O O . ILE A 1 103 ? 15.348 3.703 7.621 1.00 94.88 103 ILE A O 1
ATOM 782 N N . ALA A 1 104 ? 16.961 2.410 8.508 1.00 96.06 104 ALA A N 1
ATOM 783 C CA . ALA A 1 104 ? 17.798 2.380 7.312 1.00 96.06 104 ALA A CA 1
ATOM 784 C C . ALA A 1 104 ? 17.066 1.782 6.098 1.00 96.06 104 ALA A C 1
ATOM 786 O O . ALA A 1 104 ? 17.156 2.321 4.992 1.00 96.06 104 ALA A O 1
ATOM 787 N N . TRP A 1 105 ? 16.300 0.702 6.291 1.00 96.12 105 TRP A N 1
ATOM 788 C CA . TRP A 1 105 ? 15.467 0.140 5.226 1.00 96.12 105 TRP A CA 1
ATOM 789 C C . TRP A 1 105 ? 14.383 1.111 4.775 1.00 96.12 105 TRP A C 1
ATOM 791 O O . TRP A 1 105 ? 14.233 1.344 3.575 1.00 96.12 105 TRP A O 1
ATOM 801 N N . LEU A 1 106 ? 13.645 1.700 5.717 1.00 95.38 106 LEU A N 1
ATOM 802 C CA . LEU A 1 106 ? 12.567 2.631 5.391 1.00 95.38 106 LEU A CA 1
ATOM 803 C C . LEU A 1 106 ? 13.082 3.875 4.671 1.00 95.38 106 LEU A C 1
ATOM 805 O O . LEU A 1 106 ? 12.463 4.284 3.695 1.00 95.38 106 LEU A O 1
ATOM 809 N N . GLN A 1 107 ? 14.216 4.431 5.102 1.00 96.12 107 GLN A N 1
ATOM 810 C CA . GLN A 1 107 ? 14.880 5.542 4.419 1.00 96.12 107 GLN A CA 1
ATOM 811 C C . GLN A 1 107 ? 15.238 5.155 2.986 1.00 96.12 107 GLN A C 1
ATOM 813 O O . GLN A 1 107 ? 14.733 5.771 2.058 1.00 96.12 107 GLN A O 1
ATOM 818 N N . ARG A 1 108 ? 15.977 4.055 2.789 1.00 96.44 108 ARG A N 1
ATOM 819 C CA . ARG A 1 108 ? 16.372 3.579 1.452 1.00 96.44 108 ARG A CA 1
ATOM 820 C C . ARG A 1 108 ? 15.183 3.406 0.502 1.00 96.44 108 ARG A C 1
ATOM 822 O O . ARG A 1 108 ? 15.268 3.766 -0.670 1.00 96.44 108 ARG A O 1
ATOM 829 N N . ILE A 1 109 ? 14.087 2.827 0.992 1.00 95.88 109 ILE A N 1
ATOM 830 C CA . ILE A 1 109 ? 12.882 2.575 0.192 1.00 95.88 109 ILE A CA 1
ATOM 831 C C . ILE A 1 109 ? 12.167 3.885 -0.137 1.00 95.88 109 ILE A C 1
ATOM 833 O O . ILE A 1 109 ? 11.755 4.090 -1.278 1.00 95.88 109 ILE A O 1
ATOM 837 N N . LEU A 1 110 ? 11.992 4.761 0.854 1.00 95.12 110 LEU A N 1
ATOM 838 C CA . LEU A 1 110 ? 11.307 6.034 0.663 1.00 95.12 110 LEU A CA 1
ATOM 839 C C . LEU A 1 110 ? 12.109 6.965 -0.242 1.00 95.12 110 LEU A C 1
ATOM 841 O O . LEU A 1 110 ? 11.515 7.513 -1.162 1.00 95.12 110 LEU A O 1
ATOM 845 N N . ASP A 1 111 ? 13.421 7.079 -0.043 1.00 95.31 111 ASP A N 1
ATOM 846 C CA . ASP A 1 111 ? 14.304 7.895 -0.878 1.00 95.31 111 ASP A CA 1
ATOM 847 C C . ASP A 1 111 ? 14.170 7.481 -2.346 1.00 95.31 111 ASP A C 1
ATOM 849 O O . ASP A 1 111 ? 13.824 8.305 -3.189 1.00 95.31 111 ASP A O 1
ATOM 853 N N . PHE A 1 112 ? 14.278 6.178 -2.637 1.00 95.56 112 PHE A N 1
ATOM 854 C CA . PHE A 1 112 ? 14.079 5.662 -3.991 1.00 95.56 112 PHE A CA 1
ATOM 855 C C . PHE A 1 112 ? 12.688 5.989 -4.558 1.00 95.56 112 PHE A C 1
ATOM 857 O O . PHE A 1 112 ? 12.562 6.412 -5.707 1.00 95.56 112 PHE A O 1
ATOM 864 N N . LEU A 1 113 ? 11.619 5.777 -3.783 1.00 95.25 113 LEU A N 1
ATOM 865 C CA . LEU A 1 113 ? 10.257 6.003 -4.273 1.00 95.25 113 LEU A CA 1
ATOM 866 C C . LEU A 1 113 ? 9.972 7.490 -4.506 1.00 95.25 113 LEU A C 1
ATOM 868 O O . LEU A 1 113 ? 9.339 7.828 -5.506 1.00 95.25 113 LEU A O 1
ATOM 872 N N . PHE A 1 114 ? 10.440 8.376 -3.627 1.00 93.12 114 PHE A N 1
ATOM 873 C CA . PHE A 1 114 ? 10.299 9.819 -3.805 1.00 93.12 114 PHE A CA 1
ATOM 874 C C . PHE A 1 114 ? 11.127 10.326 -4.988 1.00 93.12 114 PHE A C 1
ATOM 876 O O . PHE A 1 114 ? 10.600 11.092 -5.791 1.00 93.12 114 PHE A O 1
ATOM 883 N N . GLU A 1 115 ? 12.366 9.856 -5.138 1.00 93.44 115 GLU A N 1
ATOM 884 C CA . GLU A 1 115 ? 13.275 10.288 -6.202 1.00 93.44 115 GLU A CA 1
ATOM 885 C C . GLU A 1 115 ? 12.855 9.773 -7.587 1.00 93.44 115 GLU A C 1
ATOM 887 O O . GLU A 1 115 ? 12.871 10.524 -8.565 1.00 93.44 115 GLU A O 1
ATOM 892 N N . HIS A 1 116 ? 12.436 8.508 -7.692 1.00 93.62 116 HIS A N 1
ATOM 893 C CA . HIS A 1 116 ? 12.243 7.862 -8.994 1.00 93.62 116 HIS A CA 1
ATOM 894 C C . HIS A 1 116 ? 10.779 7.626 -9.385 1.00 93.62 116 HIS A C 1
ATOM 896 O O . HIS A 1 116 ? 10.487 7.557 -10.582 1.00 93.62 116 HIS A O 1
ATOM 902 N N . ALA A 1 117 ? 9.845 7.503 -8.433 1.00 94.25 117 ALA A N 1
ATOM 903 C CA . ALA A 1 117 ? 8.457 7.118 -8.725 1.00 94.25 117 ALA A CA 1
ATOM 904 C C . ALA A 1 117 ? 7.443 8.249 -8.504 1.00 94.25 117 ALA A C 1
ATOM 906 O O . ALA A 1 117 ? 6.666 8.581 -9.398 1.00 94.25 117 ALA A O 1
ATOM 907 N N . TYR A 1 118 ? 7.425 8.851 -7.318 1.00 93.88 118 TYR A N 1
ATOM 908 C CA . TYR A 1 118 ? 6.334 9.725 -6.886 1.00 93.88 118 TYR A CA 1
ATOM 909 C C . TYR A 1 118 ? 6.284 11.070 -7.598 1.00 93.88 118 TYR A C 1
ATOM 911 O O . TYR A 1 118 ? 5.192 11.579 -7.834 1.00 93.88 118 TYR A O 1
ATOM 919 N N . ASP A 1 119 ? 7.430 11.630 -7.972 1.00 90.88 119 ASP A N 1
ATOM 920 C CA . ASP A 1 119 ? 7.466 12.892 -8.716 1.00 90.88 119 ASP A CA 1
ATOM 921 C C . ASP A 1 119 ? 7.404 12.666 -10.236 1.00 90.88 119 ASP A C 1
ATOM 923 O O . ASP A 1 119 ? 7.146 13.589 -11.015 1.00 90.88 119 ASP A O 1
ATOM 927 N N . ARG A 1 120 ? 7.554 11.414 -10.680 1.00 92.56 120 ARG A N 1
ATOM 928 C CA . ARG A 1 120 ? 7.503 11.055 -12.093 1.00 92.56 120 ARG A CA 1
ATOM 929 C C . ARG A 1 120 ? 6.071 11.060 -12.607 1.00 92.56 120 ARG A C 1
ATOM 931 O O . ARG A 1 120 ? 5.211 10.359 -12.081 1.00 92.56 120 ARG A O 1
ATOM 938 N N . ALA A 1 121 ? 5.842 11.835 -13.669 1.00 91.62 121 ALA A N 1
ATOM 939 C CA . ALA A 1 121 ? 4.513 12.062 -14.239 1.00 91.62 121 ALA A CA 1
ATOM 940 C C . ALA A 1 121 ? 3.477 12.492 -13.179 1.00 91.62 121 ALA A C 1
ATOM 942 O O . ALA A 1 121 ? 2.290 12.189 -13.303 1.00 91.62 121 ALA A O 1
ATOM 943 N N . ALA A 1 122 ? 3.931 13.179 -12.123 1.00 93.62 122 ALA A N 1
ATOM 944 C CA . ALA A 1 122 ? 3.050 13.676 -11.086 1.00 93.62 122 ALA A CA 1
ATOM 945 C C . ALA A 1 122 ? 2.129 14.759 -11.654 1.00 93.62 122 ALA A C 1
ATOM 947 O O . ALA A 1 122 ? 2.558 15.653 -12.386 1.00 93.62 122 ALA A O 1
ATOM 948 N N . THR A 1 123 ? 0.856 14.685 -11.294 1.00 94.88 123 THR A N 1
ATOM 949 C CA . THR A 1 123 ? -0.175 15.626 -11.735 1.00 94.88 123 THR A CA 1
ATOM 950 C C . THR A 1 123 ? -0.946 16.159 -10.537 1.00 94.88 123 THR A C 1
ATOM 952 O O . THR A 1 123 ? -0.794 15.679 -9.409 1.00 94.88 123 THR A O 1
ATOM 955 N N . GLN A 1 124 ? -1.758 17.191 -10.757 1.00 93.75 124 GLN A N 1
ATOM 956 C CA . GLN A 1 124 ? -2.711 17.616 -9.739 1.00 93.75 124 GLN A CA 1
ATOM 957 C C . GLN A 1 124 ? -3.770 16.522 -9.553 1.00 93.75 124 GLN A C 1
ATOM 959 O O . GLN A 1 124 ? -4.226 15.959 -10.550 1.00 93.75 124 GLN A O 1
ATOM 964 N N . PRO A 1 125 ? -4.177 16.216 -8.308 1.00 91.19 125 PRO A N 1
ATOM 965 C CA . PRO A 1 125 ? -5.245 15.252 -8.088 1.00 91.19 125 PRO A CA 1
ATOM 966 C C . PRO A 1 125 ? -6.527 15.703 -8.792 1.00 91.19 125 PRO A C 1
ATOM 968 O O . PRO A 1 125 ? -6.859 16.892 -8.707 1.00 91.19 125 PRO A O 1
ATOM 971 N N . PRO A 1 126 ? -7.289 14.780 -9.399 1.00 89.69 126 PRO A N 1
ATOM 972 C CA . PRO A 1 126 ? -8.679 15.026 -9.768 1.00 89.69 126 PRO A CA 1
ATOM 973 C C . PRO A 1 126 ? -9.473 15.658 -8.614 1.00 89.69 126 PRO A C 1
ATOM 975 O O . PRO A 1 126 ? -9.131 15.492 -7.439 1.00 89.69 126 PRO A O 1
ATOM 978 N N . GLU A 1 127 ? -10.522 16.420 -8.929 1.00 85.56 127 GLU A N 1
ATOM 979 C CA . GLU A 1 127 ? -11.340 17.078 -7.898 1.00 85.56 127 GLU A CA 1
ATOM 980 C C . GLU A 1 127 ? -11.982 16.079 -6.931 1.00 85.56 127 GLU A C 1
ATOM 982 O O . GLU A 1 127 ? -12.064 16.354 -5.734 1.00 85.56 127 GLU A O 1
ATOM 987 N N . ASP A 1 128 ? -12.365 14.906 -7.433 1.00 83.88 128 ASP A N 1
ATOM 988 C CA . ASP A 1 128 ? -13.017 13.840 -6.681 1.00 83.88 128 ASP A CA 1
ATOM 989 C C . ASP A 1 128 ? -12.059 12.738 -6.197 1.00 83.88 128 ASP A C 1
ATOM 991 O O . ASP A 1 128 ? -12.505 11.812 -5.525 1.00 83.88 128 ASP A O 1
ATOM 995 N N . ASP A 1 129 ? -10.750 12.827 -6.465 1.00 82.06 129 ASP A N 1
ATOM 996 C CA . ASP A 1 129 ? -9.774 11.772 -6.129 1.00 82.06 129 ASP A CA 1
ATOM 997 C C . ASP A 1 129 ? -9.854 11.359 -4.657 1.00 82.06 129 ASP A C 1
ATOM 999 O O . ASP A 1 129 ? -9.935 10.181 -4.303 1.00 82.06 129 ASP A O 1
ATOM 1003 N N . TRP A 1 130 ? -9.922 12.356 -3.781 1.00 82.19 130 TRP A N 1
ATOM 1004 C CA . TRP A 1 130 ? -9.961 12.122 -2.349 1.00 82.19 130 TRP A CA 1
ATOM 1005 C C . TRP A 1 130 ? -11.291 11.501 -1.886 1.00 82.19 130 TRP A C 1
ATOM 1007 O O . TRP A 1 130 ? -11.296 10.619 -1.024 1.00 82.19 130 TRP A O 1
ATOM 1017 N N . GLU A 1 131 ? -12.404 11.876 -2.520 1.00 85.69 131 GLU A N 1
ATOM 1018 C CA . GLU A 1 131 ? -13.726 11.278 -2.292 1.00 85.69 131 GLU A CA 1
ATOM 1019 C C . GLU A 1 131 ? -13.730 9.792 -2.681 1.00 85.69 131 GLU A C 1
ATOM 1021 O O . GLU A 1 131 ? -14.099 8.919 -1.888 1.00 85.69 131 GLU A O 1
ATOM 1026 N N . GLN A 1 132 ? -13.239 9.494 -3.886 1.00 82.62 132 GLN A N 1
ATOM 1027 C CA . GLN A 1 132 ? -13.212 8.149 -4.455 1.00 82.62 132 GLN A CA 1
ATOM 1028 C C . GLN A 1 132 ? -12.251 7.225 -3.698 1.00 82.62 132 GLN A C 1
ATOM 1030 O O . GLN A 1 132 ? -12.604 6.095 -3.332 1.00 82.62 132 GLN A O 1
ATOM 1035 N N . LEU A 1 133 ? -11.022 7.687 -3.452 1.00 82.44 133 LEU A N 1
ATOM 1036 C CA . LEU A 1 133 ? -9.955 6.856 -2.902 1.00 82.44 133 LEU A CA 1
ATOM 1037 C C . LEU A 1 133 ? -10.086 6.654 -1.386 1.00 82.44 133 LEU A C 1
ATOM 1039 O O . LEU A 1 133 ? -9.741 5.568 -0.895 1.00 82.44 133 LEU A O 1
ATOM 1043 N N . HIS A 1 134 ? -10.596 7.652 -0.652 1.00 86.81 134 HIS A N 1
ATOM 1044 C CA . HIS A 1 134 ? -10.670 7.619 0.811 1.00 86.81 134 HIS A CA 1
ATOM 1045 C C . HIS A 1 134 ? -12.090 7.391 1.334 1.00 86.81 134 HIS A C 1
ATOM 1047 O O . HIS A 1 134 ? -12.324 6.343 1.944 1.00 86.81 134 HIS A O 1
ATOM 1053 N N . PHE A 1 135 ? -13.034 8.309 1.101 1.00 90.94 135 PHE A N 1
ATOM 1054 C CA . PHE A 1 135 ? -14.356 8.259 1.742 1.00 90.94 135 PHE A CA 1
ATOM 1055 C C . PHE A 1 135 ? -15.206 7.096 1.237 1.00 90.94 135 PHE A C 1
ATOM 1057 O O . PHE A 1 135 ? -15.516 6.176 2.003 1.00 90.94 135 PHE A O 1
ATOM 1064 N N . LEU A 1 136 ? -15.505 7.054 -0.063 1.00 91.75 136 LEU A N 1
ATOM 1065 C CA . LEU A 1 136 ? -16.341 6.004 -0.654 1.00 91.75 136 LEU A CA 1
ATOM 1066 C C . LEU A 1 136 ? -15.763 4.612 -0.399 1.00 91.75 136 LEU A C 1
ATOM 1068 O O . LEU A 1 136 ? -16.481 3.660 -0.071 1.00 91.75 136 LEU A O 1
ATOM 1072 N N . ARG A 1 137 ? -14.436 4.489 -0.470 1.00 90.12 137 ARG A N 1
ATOM 1073 C CA . ARG A 1 137 ? -13.746 3.236 -0.171 1.00 90.12 137 ARG A CA 1
ATOM 1074 C C . ARG A 1 137 ? -13.880 2.835 1.297 1.00 90.12 137 ARG A C 1
ATOM 1076 O O . ARG A 1 137 ? -14.078 1.646 1.557 1.00 90.12 137 ARG A O 1
ATOM 1083 N N . ALA A 1 138 ? -13.759 3.763 2.244 1.00 93.69 138 ALA A N 1
ATOM 1084 C CA . ALA A 1 138 ? -13.927 3.473 3.666 1.00 93.69 138 ALA A CA 1
ATOM 1085 C C . ALA A 1 138 ? -15.373 3.059 3.985 1.00 93.69 138 ALA A C 1
ATOM 1087 O O . ALA A 1 138 ? -15.589 1.999 4.579 1.00 93.69 138 ALA A O 1
ATOM 1088 N N . TRP A 1 139 ? -16.370 3.799 3.491 1.00 95.62 139 TRP A N 1
ATOM 1089 C CA . TRP A 1 139 ? -17.787 3.466 3.675 1.00 95.62 139 TRP A CA 1
ATOM 1090 C C . TRP A 1 139 ? -18.175 2.121 3.072 1.00 95.62 139 TRP A C 1
ATOM 1092 O O . TRP A 1 139 ? -18.873 1.323 3.711 1.00 95.62 139 TRP A O 1
ATOM 1102 N N . ALA A 1 140 ? -17.655 1.806 1.884 1.00 94.31 140 ALA A N 1
ATOM 1103 C CA . ALA A 1 140 ? -17.837 0.494 1.277 1.00 94.31 140 ALA A CA 1
ATOM 1104 C C . ALA A 1 140 ? -17.262 -0.627 2.163 1.00 94.31 140 ALA A C 1
ATOM 1106 O O . ALA A 1 140 ? -17.851 -1.706 2.247 1.00 94.31 140 ALA A O 1
ATOM 1107 N N . ARG A 1 141 ? -16.142 -0.389 2.864 1.00 93.06 141 ARG A N 1
ATOM 1108 C CA . ARG A 1 141 ? -15.527 -1.372 3.777 1.00 93.06 141 ARG A CA 1
ATOM 1109 C C . ARG A 1 141 ? -16.353 -1.582 5.039 1.00 93.06 141 ARG A C 1
ATOM 1111 O O . ARG A 1 141 ? -16.534 -2.735 5.429 1.00 93.06 141 ARG A O 1
ATOM 1118 N N . PHE A 1 142 ? -16.886 -0.519 5.639 1.00 95.75 142 PHE A N 1
ATOM 1119 C CA . PHE A 1 142 ? -17.798 -0.643 6.779 1.00 95.75 142 PHE A CA 1
ATOM 1120 C C . PHE A 1 142 ? -19.064 -1.410 6.393 1.00 95.75 142 PHE A C 1
ATOM 1122 O O . PHE A 1 142 ? -19.408 -2.399 7.042 1.00 95.75 142 PHE A O 1
ATOM 1129 N N . SER A 1 143 ? -19.684 -1.038 5.273 1.00 95.31 143 SER A N 1
ATOM 1130 C CA . SER A 1 143 ? -20.880 -1.704 4.745 1.00 95.31 143 SER A CA 1
ATOM 1131 C C . SER A 1 143 ? -20.624 -3.186 4.447 1.00 95.31 143 SER A C 1
ATOM 1133 O O . SER A 1 143 ? -21.392 -4.063 4.849 1.00 95.31 143 SER A O 1
ATOM 1135 N N . GLU A 1 144 ? -19.497 -3.502 3.800 1.00 94.94 144 GLU A N 1
ATOM 1136 C CA . GLU A 1 144 ? -19.080 -4.880 3.539 1.00 94.94 144 GLU A CA 1
ATOM 1137 C C . GLU A 1 144 ? -18.865 -5.668 4.842 1.00 94.94 144 GLU A C 1
ATOM 1139 O O . GLU A 1 144 ? -19.281 -6.829 4.930 1.00 94.94 144 GLU A O 1
ATOM 1144 N N . ARG A 1 145 ? -18.226 -5.059 5.851 1.00 95.50 145 ARG A N 1
ATOM 1145 C CA . ARG A 1 145 ? -17.951 -5.694 7.147 1.00 95.50 145 ARG A CA 1
ATOM 1146 C C . ARG A 1 145 ? -19.234 -6.025 7.892 1.00 95.50 145 ARG A C 1
ATOM 1148 O O . ARG A 1 145 ? -19.355 -7.158 8.357 1.00 95.50 145 ARG A O 1
ATOM 1155 N N . ILE A 1 146 ? -20.175 -5.085 7.962 1.00 96.62 146 ILE A N 1
ATOM 1156 C CA . ILE A 1 146 ? -21.482 -5.282 8.602 1.00 96.62 146 ILE A CA 1
ATOM 1157 C C . ILE A 1 146 ? -22.226 -6.425 7.913 1.00 96.62 146 ILE A C 1
ATOM 1159 O O . ILE A 1 146 ? -22.673 -7.359 8.572 1.00 96.62 146 ILE A O 1
ATOM 1163 N N . ARG A 1 147 ? -22.269 -6.425 6.576 1.00 96.12 147 ARG A N 1
ATOM 1164 C CA . ARG A 1 147 ? -22.929 -7.487 5.805 1.00 96.12 147 ARG A CA 1
ATOM 1165 C C . ARG A 1 147 ? -22.304 -8.866 6.035 1.00 96.12 147 ARG A C 1
ATOM 1167 O O . ARG A 1 147 ? -23.014 -9.866 6.075 1.00 96.12 147 ARG A O 1
ATOM 1174 N N . LYS A 1 148 ? -20.973 -8.947 6.132 1.00 95.75 148 LYS A N 1
ATOM 1175 C CA . LYS A 1 148 ? -20.248 -10.217 6.327 1.00 95.75 148 LYS A CA 1
ATOM 1176 C C . LYS A 1 148 ? -20.247 -10.699 7.775 1.00 95.75 148 LYS A C 1
ATOM 1178 O O . LYS 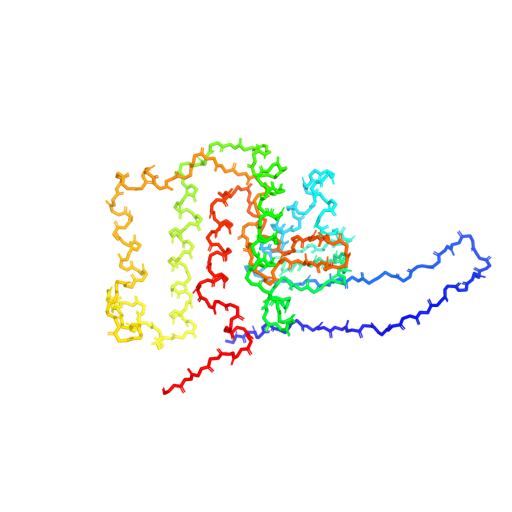A 1 148 ? -20.100 -11.896 8.000 1.00 95.75 148 LYS A O 1
ATOM 1183 N N . ALA A 1 149 ? -20.362 -9.790 8.736 1.00 95.88 149 ALA A N 1
ATOM 1184 C CA . ALA A 1 149 ? -20.458 -10.113 10.150 1.00 95.88 149 ALA A CA 1
ATOM 1185 C C . ALA A 1 149 ? -21.200 -9.004 10.901 1.00 95.88 149 ALA A C 1
ATOM 1187 O O . ALA A 1 149 ? -20.572 -8.053 11.386 1.00 95.88 149 ALA A O 1
ATOM 1188 N N . PRO A 1 150 ? -22.521 -9.171 11.051 1.00 95.50 150 PRO A N 1
ATOM 1189 C CA . PRO A 1 150 ? -23.380 -8.192 11.706 1.00 95.50 150 PRO A CA 1
ATOM 1190 C C . PRO A 1 150 ? -22.972 -7.848 13.142 1.00 95.50 150 PRO A C 1
ATOM 1192 O O . PRO A 1 150 ? -23.271 -6.754 13.601 1.00 95.50 150 PRO A O 1
ATOM 1195 N N . LEU A 1 151 ? -22.227 -8.722 13.833 1.00 94.44 151 LEU A N 1
ATOM 1196 C CA . LEU A 1 151 ? -21.719 -8.459 15.188 1.00 94.44 151 LEU A CA 1
ATOM 1197 C C . LEU A 1 151 ? -20.907 -7.154 15.285 1.00 94.44 151 LEU A C 1
ATOM 1199 O O . LEU A 1 151 ? -20.919 -6.492 16.318 1.00 94.44 151 LEU A O 1
ATOM 1203 N N . PHE A 1 152 ? -20.232 -6.755 14.202 1.00 94.62 152 PHE A N 1
ATOM 1204 C CA . PHE A 1 152 ? -19.438 -5.526 14.174 1.00 94.62 152 PHE A CA 1
ATOM 1205 C C . PHE A 1 152 ? -20.283 -4.266 13.984 1.00 94.62 152 PHE A C 1
ATOM 1207 O O . PHE A 1 152 ? -19.747 -3.175 14.139 1.00 94.62 152 PHE A O 1
ATOM 1214 N N . ALA A 1 153 ? -21.579 -4.381 13.677 1.00 96.12 153 ALA A N 1
ATOM 1215 C CA . ALA A 1 153 ? -22.451 -3.226 13.476 1.00 96.12 153 ALA A CA 1
ATOM 1216 C C . ALA A 1 153 ? -22.463 -2.313 14.703 1.00 96.12 153 ALA A C 1
ATOM 1218 O O . ALA A 1 153 ? -22.284 -1.110 14.565 1.00 96.12 153 ALA A O 1
ATOM 1219 N N . ARG A 1 154 ? -22.569 -2.887 15.909 1.00 94.81 154 ARG A N 1
ATOM 1220 C CA . ARG A 1 154 ? -22.547 -2.114 17.158 1.00 94.81 154 ARG A CA 1
ATOM 1221 C C . ARG A 1 154 ? -21.250 -1.322 17.324 1.00 94.81 154 ARG A C 1
ATOM 1223 O O . ARG A 1 154 ? -21.302 -0.173 17.735 1.00 94.81 154 ARG A O 1
ATOM 1230 N N . VAL A 1 155 ? -20.106 -1.927 16.997 1.00 94.25 155 VAL A N 1
ATOM 1231 C CA . VAL A 1 155 ? -18.801 -1.255 17.090 1.00 94.25 155 VAL A CA 1
ATOM 1232 C C . VAL A 1 155 ? -18.668 -0.189 16.011 1.00 94.25 155 VAL A C 1
ATOM 1234 O O . VAL A 1 155 ? -18.191 0.891 16.304 1.00 94.25 155 VAL A O 1
ATOM 1237 N N . ILE A 1 156 ? -19.095 -0.462 14.777 1.00 95.81 156 ILE A N 1
ATOM 1238 C CA . ILE A 1 156 ? -18.981 0.478 13.652 1.00 95.81 156 ILE A CA 1
ATOM 1239 C C . ILE A 1 156 ? -19.914 1.684 13.831 1.00 95.81 156 ILE A C 1
ATOM 1241 O O . ILE A 1 156 ? -19.507 2.801 13.550 1.00 95.81 156 ILE A O 1
ATOM 1245 N N . TYR A 1 157 ? -21.142 1.488 14.312 1.00 95.19 157 TYR A N 1
ATOM 1246 C CA . TYR A 1 157 ? -22.101 2.582 14.502 1.00 95.19 157 TYR A CA 1
ATOM 1247 C C . TYR A 1 157 ? -21.869 3.411 15.766 1.00 95.19 157 TYR A C 1
ATOM 1249 O O . TYR A 1 157 ? -22.514 4.440 15.932 1.00 95.19 157 TYR A O 1
ATOM 1257 N N . ALA A 1 158 ? -20.988 2.980 16.668 1.00 96.44 158 ALA A N 1
ATOM 1258 C CA . ALA A 1 158 ? -20.660 3.769 17.843 1.00 96.44 158 ALA A CA 1
ATOM 1259 C C . ALA A 1 158 ? -19.815 4.987 17.447 1.00 96.44 158 ALA A C 1
ATOM 1261 O O . ALA A 1 158 ? -18.812 4.834 16.750 1.00 96.44 158 ALA A O 1
ATOM 1262 N N . ASP A 1 159 ? -20.170 6.177 17.936 1.00 97.06 159 ASP A N 1
ATOM 1263 C CA . ASP A 1 159 ? -19.363 7.387 17.720 1.00 97.06 159 ASP A CA 1
ATOM 1264 C C . ASP A 1 159 ? -18.028 7.331 18.465 1.00 97.06 159 ASP A C 1
ATOM 1266 O O . ASP A 1 159 ? -17.025 7.900 18.026 1.00 97.06 159 ASP A O 1
ATOM 1270 N N . ARG A 1 160 ? -18.019 6.631 19.602 1.00 97.44 160 ARG A N 1
ATOM 1271 C CA . ARG A 1 160 ? -16.866 6.456 20.479 1.00 97.44 160 ARG A CA 1
ATOM 1272 C C . ARG A 1 160 ? -16.682 4.980 20.802 1.00 97.44 160 ARG A C 1
ATOM 1274 O O . ARG A 1 160 ? -17.654 4.241 20.947 1.00 97.44 160 ARG A O 1
ATOM 1281 N N . ILE A 1 161 ? -15.431 4.555 20.889 1.00 95.75 161 ILE A N 1
ATOM 1282 C CA . ILE A 1 161 ? -15.037 3.198 21.267 1.00 95.75 161 ILE A CA 1
ATOM 1283 C C . ILE A 1 161 ? -13.940 3.271 22.324 1.00 95.75 161 ILE A C 1
ATOM 1285 O O . ILE A 1 161 ? -13.210 4.256 22.405 1.00 95.75 161 ILE A O 1
ATOM 1289 N N . THR A 1 162 ? -13.816 2.222 23.128 1.00 94.44 162 THR A N 1
ATOM 1290 C CA . THR A 1 162 ? -12.743 2.110 24.116 1.00 94.44 162 THR A CA 1
ATOM 1291 C C . THR A 1 162 ? -11.660 1.189 23.577 1.00 94.44 162 THR A C 1
ATOM 1293 O O . THR A 1 162 ? -11.926 0.028 23.268 1.00 94.44 162 THR A O 1
ATOM 1296 N N . ILE A 1 163 ? -10.435 1.695 23.468 1.00 89.12 163 ILE A N 1
ATOM 1297 C CA . ILE A 1 163 ? -9.257 0.923 23.072 1.00 89.12 163 ILE A CA 1
ATOM 1298 C C . ILE A 1 163 ? -8.261 1.002 24.225 1.00 89.12 163 ILE A C 1
ATOM 1300 O O . ILE A 1 163 ? -7.781 2.080 24.547 1.00 89.12 163 ILE A O 1
ATOM 1304 N N . GLN A 1 164 ? -7.942 -0.140 24.843 1.00 85.62 164 GLN A N 1
ATOM 1305 C CA . GLN A 1 164 ? -6.989 -0.217 25.966 1.00 85.62 164 GLN A CA 1
ATOM 1306 C C . GLN A 1 164 ? -7.359 0.693 27.154 1.00 85.62 164 GLN A C 1
ATOM 1308 O O . GLN A 1 164 ? -6.492 1.296 27.774 1.00 85.62 164 GLN A O 1
ATOM 1313 N N . GLY A 1 165 ? -8.655 0.796 27.463 1.00 92.06 165 GLY A N 1
ATOM 1314 C CA . GLY A 1 165 ? -9.171 1.648 28.543 1.00 92.06 165 GLY A CA 1
ATOM 1315 C C . GLY A 1 165 ? -9.374 3.115 28.155 1.00 92.06 165 GLY A C 1
ATOM 1316 O O . GLY A 1 165 ? -10.105 3.816 28.845 1.00 92.06 165 GLY A O 1
ATOM 1317 N N . GLU A 1 166 ? -8.826 3.553 27.022 1.00 94.88 166 GLU A N 1
ATOM 1318 C CA . GLU A 1 166 ? -8.960 4.925 26.537 1.00 94.88 166 GLU A CA 1
ATOM 1319 C C . GLU A 1 166 ? -10.161 5.068 25.606 1.00 94.88 166 GLU A C 1
ATOM 1321 O O . GLU A 1 166 ? -10.336 4.298 24.657 1.00 94.88 166 GLU A O 1
ATOM 1326 N N . GLU A 1 167 ? -10.994 6.072 25.862 1.00 97.00 167 GLU A N 1
ATOM 1327 C CA . GLU A 1 167 ? -12.128 6.392 25.006 1.00 97.00 167 GLU A CA 1
ATOM 1328 C C . GLU A 1 167 ? -11.685 7.273 23.831 1.00 97.00 167 GLU A C 1
ATOM 1330 O O . GLU A 1 167 ? -11.158 8.373 24.007 1.00 97.00 167 GLU A O 1
ATOM 1335 N N . CYS A 1 168 ? -11.935 6.813 22.608 1.00 95.94 168 CYS A N 1
ATOM 1336 C CA . CYS A 1 168 ? -11.572 7.520 21.388 1.00 95.94 168 CYS A CA 1
ATOM 1337 C C . CYS A 1 168 ? -12.755 7.635 20.425 1.00 95.94 168 CYS A C 1
ATOM 1339 O O . CYS A 1 168 ? -13.691 6.836 20.453 1.00 95.94 168 CYS A O 1
ATOM 1341 N N . TYR A 1 169 ? -12.713 8.645 19.551 1.00 97.31 169 TYR A N 1
ATOM 1342 C CA . TYR A 1 169 ? -13.656 8.726 18.439 1.00 97.31 169 TYR A CA 1
ATOM 1343 C C . TYR A 1 169 ? -13.432 7.558 17.484 1.00 97.31 169 TYR A C 1
ATOM 1345 O O . TYR A 1 169 ? -12.302 7.239 17.110 1.00 97.31 169 TYR A O 1
ATOM 1353 N N . ASN A 1 170 ? -14.526 6.934 17.073 1.00 96.38 170 ASN A N 1
ATOM 1354 C CA . ASN A 1 170 ? -14.495 5.841 16.126 1.00 96.38 170 ASN A CA 1
ATOM 1355 C C . ASN A 1 170 ? -14.304 6.353 14.693 1.00 96.38 170 ASN A C 1
ATOM 1357 O O . ASN A 1 170 ? -14.655 7.488 14.363 1.00 96.38 170 ASN A O 1
ATOM 1361 N N . ALA A 1 171 ? -13.793 5.495 13.811 1.00 94.25 171 ALA A N 1
ATOM 1362 C CA . ALA A 1 171 ? -13.464 5.883 12.443 1.00 94.25 171 ALA A CA 1
ATOM 1363 C C . ALA A 1 171 ? -14.665 6.460 11.657 1.00 94.25 171 ALA A C 1
ATOM 1365 O O . ALA A 1 171 ? -14.484 7.508 11.041 1.00 94.25 171 ALA A O 1
ATOM 1366 N N . PRO A 1 172 ? -15.885 5.886 11.699 1.00 95.81 172 PRO A N 1
ATOM 1367 C CA . PRO A 1 172 ? -17.048 6.481 11.032 1.00 95.81 172 PRO A CA 1
ATOM 1368 C C . PRO A 1 172 ? -17.394 7.895 11.511 1.00 95.81 172 PRO A C 1
ATOM 1370 O O . PRO A 1 172 ? -17.666 8.760 10.683 1.00 95.81 172 PRO A O 1
ATOM 1373 N N . ALA A 1 173 ? -17.324 8.163 12.819 1.00 95.81 173 ALA A N 1
ATOM 1374 C CA . ALA A 1 173 ? -17.573 9.500 13.359 1.00 95.81 173 ALA A CA 1
ATOM 1375 C C . ALA A 1 173 ? -16.515 10.510 12.889 1.00 95.81 173 ALA A C 1
ATOM 1377 O O . ALA A 1 173 ? -16.853 11.630 12.508 1.00 95.81 173 ALA A O 1
ATOM 1378 N N . ILE A 1 174 ? -15.244 10.094 12.843 1.00 95.12 174 ILE A N 1
ATOM 1379 C CA . ILE A 1 174 ? -14.151 10.914 12.304 1.00 95.12 174 ILE A CA 1
ATOM 1380 C C . ILE A 1 174 ? -14.389 11.219 10.819 1.00 95.12 174 ILE A C 1
ATOM 1382 O O . ILE A 1 174 ? -14.269 12.372 10.416 1.00 95.12 174 ILE A O 1
ATOM 1386 N N . LEU A 1 175 ? -14.755 10.222 10.005 1.00 94.19 175 LEU A N 1
ATOM 1387 C CA . LEU A 1 175 ? -15.016 10.428 8.575 1.00 94.19 175 LEU A CA 1
ATOM 1388 C C . LEU A 1 175 ? -16.186 11.386 8.336 1.00 94.19 175 LEU A C 1
ATOM 1390 O O . LEU A 1 175 ? -16.046 12.314 7.548 1.00 94.19 175 LEU A O 1
ATOM 1394 N N . LEU A 1 176 ? -17.292 11.230 9.070 1.00 93.81 176 LEU A N 1
ATOM 1395 C CA . LEU A 1 176 ? -18.438 12.140 8.973 1.00 93.81 176 LEU A CA 1
ATOM 1396 C C . LEU A 1 176 ? -18.078 13.581 9.351 1.00 93.81 176 LEU A C 1
ATOM 1398 O O . LEU A 1 176 ? -18.609 14.519 8.758 1.00 93.81 176 LEU A O 1
ATOM 1402 N N . ALA A 1 177 ? -17.208 13.771 10.346 1.00 94.62 177 ALA A N 1
ATOM 1403 C CA . ALA A 1 177 ? -16.716 15.096 10.708 1.00 94.62 177 ALA A CA 1
ATOM 1404 C C . ALA A 1 177 ? -15.830 15.684 9.597 1.00 94.62 177 ALA A C 1
ATOM 1406 O O . ALA A 1 177 ? -16.004 16.844 9.231 1.00 94.62 177 ALA A O 1
ATOM 1407 N N . LEU A 1 178 ? -14.935 14.873 9.022 1.00 93.19 178 LEU A N 1
ATOM 1408 C CA . LEU A 1 178 ? -14.066 15.281 7.917 1.00 93.19 178 LEU A CA 1
ATOM 1409 C C . LEU A 1 178 ? -14.862 15.660 6.665 1.00 93.19 178 LEU A C 1
ATOM 1411 O O . LEU A 1 178 ? -14.569 16.683 6.062 1.00 93.19 178 LEU A O 1
ATOM 1415 N N . GLU A 1 179 ? -15.884 14.890 6.289 1.00 91.88 179 GLU A N 1
ATOM 1416 C CA . GLU A 1 179 ? -16.721 15.166 5.109 1.00 91.88 179 GLU A CA 1
ATOM 1417 C C . GLU A 1 179 ? -17.445 16.516 5.189 1.00 91.88 179 GLU A C 1
ATOM 1419 O O . GLU A 1 179 ? -17.639 17.184 4.171 1.00 91.88 179 GLU A O 1
ATOM 1424 N N . LYS A 1 180 ? -17.804 16.941 6.405 1.00 93.38 180 LYS A N 1
ATOM 1425 C CA . LYS A 1 180 ? -18.514 18.201 6.664 1.00 93.38 180 LYS A CA 1
ATOM 1426 C C . LYS A 1 180 ? -17.592 19.421 6.758 1.00 93.38 180 LYS A C 1
ATOM 1428 O O . LYS A 1 180 ? -18.081 20.545 6.665 1.00 93.38 180 LYS A O 1
ATOM 1433 N N . ASP A 1 181 ? -16.286 19.231 6.939 1.00 94.50 181 ASP A N 1
ATOM 1434 C CA . ASP A 1 181 ? -15.314 20.314 7.130 1.00 94.50 181 ASP A CA 1
ATOM 1435 C C . ASP A 1 181 ? -14.585 20.651 5.819 1.00 94.50 181 ASP A C 1
ATOM 1437 O O . ASP A 1 181 ? -13.456 20.232 5.574 1.00 94.50 181 ASP A O 1
ATOM 1441 N N . GLU A 1 182 ? -15.239 21.421 4.948 1.00 90.94 182 GLU A N 1
ATOM 1442 C CA . GLU A 1 182 ? -14.678 21.833 3.652 1.00 90.94 182 GLU A CA 1
ATOM 1443 C C . GLU A 1 182 ? -13.292 22.531 3.753 1.00 90.94 182 GLU A C 1
ATOM 1445 O O . GLU A 1 182 ? -12.401 22.217 2.955 1.00 90.94 182 GLU A O 1
ATOM 1450 N N . PRO A 1 183 ? -13.031 23.438 4.719 1.00 93.56 183 PRO A N 1
ATOM 1451 C CA . PRO A 1 183 ? -11.693 23.998 4.922 1.00 93.56 183 PRO A CA 1
ATOM 1452 C C . PRO A 1 183 ? -10.620 22.950 5.235 1.00 93.56 183 PRO A C 1
ATOM 1454 O O . PRO A 1 183 ? -9.544 22.967 4.627 1.00 93.56 183 PRO A O 1
ATOM 1457 N N . LEU A 1 184 ? -10.885 22.033 6.169 1.00 91.00 184 LEU A N 1
ATOM 1458 C CA . LEU A 1 184 ? -9.954 20.954 6.494 1.00 91.00 184 LEU A CA 1
ATOM 1459 C C . LEU A 1 184 ? -9.769 20.022 5.300 1.00 91.00 184 LEU A C 1
ATOM 1461 O O . LEU A 1 184 ? -8.647 19.613 5.000 1.00 91.00 184 LEU A O 1
ATOM 1465 N N . ARG A 1 185 ? -10.850 19.767 4.563 1.00 88.38 185 ARG A N 1
ATOM 1466 C CA . ARG A 1 185 ? -10.838 18.971 3.345 1.00 88.38 185 ARG A CA 1
ATOM 1467 C C . ARG A 1 185 ? -9.860 19.499 2.304 1.00 88.38 185 ARG A C 1
ATOM 1469 O O . ARG A 1 185 ? -8.993 18.772 1.822 1.00 88.38 185 ARG A O 1
ATOM 1476 N N . ARG A 1 186 ? -9.910 20.801 2.038 1.00 87.31 186 ARG A N 1
ATOM 1477 C CA . ARG A 1 186 ? -8.962 21.467 1.133 1.00 87.31 186 ARG A CA 1
ATOM 1478 C C . ARG A 1 186 ? -7.522 21.409 1.632 1.00 87.31 186 ARG A C 1
ATOM 1480 O O . ARG A 1 186 ? -6.611 21.310 0.817 1.00 87.31 186 ARG A O 1
ATOM 1487 N N . ARG A 1 187 ? -7.305 21.461 2.950 1.00 89.25 187 ARG A N 1
ATOM 1488 C CA . ARG A 1 187 ? -5.965 21.376 3.559 1.00 89.25 187 ARG A CA 1
ATOM 1489 C C . ARG A 1 187 ? -5.361 19.975 3.492 1.00 89.25 187 ARG A C 1
ATOM 1491 O O . ARG A 1 187 ? -4.143 19.865 3.402 1.00 89.25 187 ARG A O 1
ATOM 1498 N N . LEU A 1 188 ? -6.192 18.938 3.586 1.00 87.12 188 LEU A N 1
ATOM 1499 C CA . LEU A 1 188 ? -5.767 17.537 3.549 1.00 87.12 188 LEU A CA 1
ATOM 1500 C C . LEU A 1 188 ? -5.643 16.985 2.126 1.00 87.12 188 LEU A C 1
ATOM 1502 O O . LEU A 1 188 ? -5.015 15.944 1.943 1.00 87.12 188 LEU A O 1
ATOM 1506 N N . ARG A 1 189 ? -6.211 17.669 1.123 1.00 86.81 189 ARG A N 1
ATOM 1507 C CA . ARG A 1 189 ? -6.078 17.275 -0.281 1.00 86.81 189 ARG A CA 1
ATOM 1508 C C . ARG A 1 189 ? -4.593 17.227 -0.672 1.00 86.81 189 ARG A C 1
ATOM 1510 O O . ARG A 1 189 ? -3.869 18.200 -0.424 1.00 86.81 189 ARG A O 1
ATOM 1517 N N . PRO A 1 190 ? -4.125 16.135 -1.299 1.00 88.75 190 PRO A N 1
ATOM 1518 C CA . PRO A 1 190 ? -2.743 16.052 -1.739 1.00 88.75 190 PRO A CA 1
ATOM 1519 C C . PRO A 1 190 ? -2.432 17.155 -2.750 1.00 88.75 190 PRO A C 1
ATOM 1521 O O . PRO A 1 190 ? -3.277 17.574 -3.535 1.00 88.75 190 PRO A O 1
ATOM 1524 N N . LYS A 1 191 ? -1.190 17.639 -2.752 1.00 89.75 191 LYS A N 1
ATOM 1525 C CA . LYS A 1 191 ? -0.752 18.632 -3.748 1.00 89.75 191 LYS A CA 1
ATOM 1526 C C . LYS A 1 191 ? -0.488 18.003 -5.114 1.00 89.75 191 LYS A C 1
ATOM 1528 O O . LYS A 1 191 ? -0.536 18.697 -6.124 1.00 89.75 191 LYS A O 1
ATOM 1533 N N . ARG A 1 192 ? -0.160 16.711 -5.124 1.00 92.12 192 ARG A N 1
ATOM 1534 C CA . ARG A 1 192 ? 0.182 15.938 -6.313 1.00 92.12 192 ARG A CA 1
ATOM 1535 C C . ARG A 1 192 ? -0.155 14.469 -6.117 1.00 92.12 192 ARG A C 1
ATOM 1537 O O . ARG A 1 192 ? -0.092 13.973 -4.994 1.00 92.12 192 ARG A O 1
ATOM 1544 N N . VAL A 1 193 ? -0.454 13.796 -7.215 1.00 94.31 193 VAL A N 1
ATOM 1545 C CA . VAL A 1 193 ? -0.657 12.348 -7.296 1.00 94.31 193 VAL A CA 1
ATOM 1546 C C . VAL A 1 193 ? 0.173 11.793 -8.442 1.00 94.31 193 VAL A C 1
ATOM 1548 O O . VAL A 1 193 ? 0.477 12.512 -9.394 1.00 94.31 193 VAL A O 1
ATOM 1551 N N . SER A 1 194 ? 0.548 10.521 -8.352 1.00 94.69 194 SER A N 1
ATOM 1552 C CA . SER A 1 194 ? 1.378 9.856 -9.357 1.00 94.69 194 SER A CA 1
ATOM 1553 C C . SER A 1 194 ? 0.760 8.532 -9.801 1.00 94.69 194 SER A C 1
ATOM 1555 O O . SER A 1 194 ? 0.187 7.823 -8.964 1.00 94.69 194 SER A O 1
ATOM 1557 N N . PRO A 1 195 ? 0.907 8.160 -11.087 1.00 94.81 195 PRO A N 1
ATOM 1558 C CA . PRO A 1 195 ? 0.524 6.836 -11.569 1.00 94.81 195 PRO A CA 1
ATOM 1559 C C . PRO A 1 195 ? 1.460 5.725 -11.074 1.00 94.81 195 PRO A C 1
ATOM 1561 O O . PRO A 1 195 ? 1.133 4.546 -11.180 1.00 94.81 195 PRO A O 1
ATOM 1564 N N . PHE A 1 196 ? 2.616 6.082 -10.506 1.00 95.62 196 PHE A N 1
ATOM 1565 C CA . PHE A 1 196 ? 3.630 5.136 -10.037 1.00 95.62 196 PHE A CA 1
ATOM 1566 C C . PHE A 1 196 ? 3.627 4.951 -8.516 1.00 95.62 196 PHE A C 1
ATOM 1568 O O . PHE A 1 196 ? 4.516 4.311 -7.954 1.00 95.62 196 PHE A O 1
ATOM 1575 N N . ALA A 1 197 ? 2.612 5.472 -7.821 1.00 94.19 197 ALA A N 1
ATOM 1576 C CA . ALA A 1 197 ? 2.449 5.227 -6.397 1.00 94.19 197 ALA A CA 1
ATOM 1577 C C . ALA A 1 197 ? 1.921 3.805 -6.117 1.00 94.19 197 ALA A C 1
ATOM 1579 O O . ALA A 1 197 ? 0.892 3.380 -6.638 1.00 94.19 197 ALA A O 1
ATOM 1580 N N . HIS A 1 198 ? 2.609 3.077 -5.228 1.00 94.88 198 HIS A N 1
ATOM 1581 C CA . HIS A 1 198 ? 2.365 1.652 -4.954 1.00 94.88 198 HIS A CA 1
ATOM 1582 C C . HIS A 1 198 ? 0.922 1.335 -4.515 1.00 94.88 198 HIS A C 1
ATOM 1584 O O . HIS A 1 198 ? 0.364 0.290 -4.846 1.00 94.88 198 HIS A O 1
ATOM 1590 N N . GLY A 1 199 ? 0.309 2.217 -3.716 1.00 92.38 199 GLY A N 1
ATOM 1591 C CA . GLY A 1 199 ? -1.084 2.096 -3.259 1.00 92.38 199 GLY A CA 1
ATOM 1592 C C . GLY A 1 199 ? -1.365 1.014 -2.201 1.00 92.38 199 GLY A C 1
ATOM 1593 O O . GLY A 1 199 ? -2.486 0.949 -1.691 1.00 92.38 199 GLY A O 1
ATOM 1594 N N . ASP A 1 200 ? -0.383 0.181 -1.847 1.00 93.69 200 ASP A N 1
ATOM 1595 C CA . ASP A 1 200 ? -0.490 -0.803 -0.752 1.00 93.69 200 ASP A CA 1
ATOM 1596 C C . ASP A 1 200 ? 0.861 -1.122 -0.081 1.00 93.69 200 ASP A C 1
ATOM 1598 O O . ASP A 1 200 ? 1.147 -2.268 0.224 1.00 93.69 200 ASP A O 1
ATOM 1602 N N . LEU A 1 201 ? 1.716 -0.117 0.124 1.00 95.00 201 LEU A N 1
ATOM 1603 C CA . LEU A 1 201 ? 3.087 -0.296 0.628 1.00 95.00 201 LEU A CA 1
ATOM 1604 C C . LEU A 1 201 ? 3.126 -0.632 2.139 1.00 95.00 201 LEU A C 1
ATOM 1606 O O . LEU A 1 201 ? 3.107 0.270 2.974 1.00 95.00 201 LEU A O 1
ATOM 1610 N N . HIS A 1 202 ? 3.166 -1.918 2.493 1.00 93.75 202 HIS A N 1
ATOM 1611 C CA . HIS A 1 202 ? 3.290 -2.418 3.876 1.00 93.75 202 HIS A CA 1
ATOM 1612 C C . HIS A 1 202 ? 4.583 -3.212 4.022 1.00 93.75 202 HIS A C 1
ATOM 1614 O O . HIS A 1 202 ? 5.188 -3.612 3.030 1.00 93.75 202 HIS A O 1
ATOM 1620 N N . PHE A 1 203 ? 4.985 -3.516 5.255 1.00 94.25 203 PHE A N 1
ATOM 1621 C CA . PHE A 1 203 ? 6.182 -4.329 5.490 1.00 94.25 203 PHE A CA 1
ATOM 1622 C C . PHE A 1 203 ? 6.095 -5.713 4.831 1.00 94.25 203 PHE A C 1
ATOM 1624 O O . PHE A 1 203 ? 7.115 -6.274 4.440 1.00 94.25 203 PHE A O 1
ATOM 1631 N N . ASP A 1 204 ? 4.888 -6.258 4.665 1.00 92.94 204 ASP A N 1
ATOM 1632 C CA . ASP A 1 204 ? 4.684 -7.547 3.998 1.00 92.94 204 ASP A CA 1
ATOM 1633 C C . ASP A 1 204 ? 4.736 -7.485 2.463 1.00 92.94 204 ASP A C 1
ATOM 1635 O O . ASP A 1 204 ? 4.874 -8.510 1.808 1.00 92.94 204 ASP A O 1
ATOM 1639 N N . THR A 1 205 ? 4.641 -6.292 1.876 1.00 95.31 205 THR A N 1
ATOM 1640 C CA . THR A 1 205 ? 4.668 -6.087 0.418 1.00 95.31 205 THR A CA 1
ATOM 1641 C C . THR A 1 205 ? 6.003 -5.518 -0.057 1.00 95.31 205 THR A C 1
ATOM 1643 O O . THR A 1 205 ? 6.112 -5.016 -1.171 1.00 95.31 205 THR A O 1
ATOM 1646 N N . ILE A 1 206 ? 7.014 -5.519 0.806 1.00 97.06 206 ILE A N 1
ATOM 1647 C CA . ILE A 1 206 ? 8.361 -5.051 0.501 1.00 97.06 206 ILE A CA 1
ATOM 1648 C C . ILE A 1 206 ? 9.271 -6.247 0.678 1.00 97.06 206 ILE A C 1
ATOM 1650 O O . ILE A 1 206 ? 9.372 -6.773 1.781 1.00 97.06 206 ILE A O 1
ATOM 1654 N N . LEU A 1 207 ? 9.929 -6.665 -0.390 1.00 97.50 207 LEU A N 1
ATOM 1655 C CA . LEU A 1 207 ? 10.952 -7.696 -0.350 1.00 97.50 207 LEU A CA 1
ATOM 1656 C C . LEU A 1 207 ? 12.310 -7.048 -0.109 1.00 97.50 207 LEU A C 1
ATOM 1658 O O . LEU A 1 207 ? 12.578 -5.986 -0.669 1.00 97.50 207 LEU A O 1
ATOM 1662 N N . VAL A 1 208 ? 13.155 -7.667 0.709 1.00 96.69 208 VAL A N 1
ATOM 1663 C CA . VAL A 1 208 ? 14.484 -7.144 1.049 1.00 96.69 208 VAL A CA 1
ATOM 1664 C C . VAL A 1 208 ? 15.519 -8.257 1.083 1.00 96.69 208 VAL A C 1
ATOM 1666 O O . VAL A 1 208 ? 15.220 -9.387 1.455 1.00 96.69 208 VAL A O 1
ATOM 1669 N N . ASP A 1 209 ? 16.758 -7.917 0.757 1.00 95.00 209 ASP A N 1
ATOM 1670 C CA . ASP A 1 209 ? 17.913 -8.790 0.920 1.00 95.00 209 ASP A CA 1
ATOM 1671 C C . ASP A 1 209 ? 18.982 -8.069 1.746 1.00 95.00 209 ASP A C 1
ATOM 1673 O O . ASP A 1 209 ? 19.604 -7.101 1.300 1.00 95.00 209 ASP A O 1
ATOM 1677 N N . ARG A 1 210 ? 19.200 -8.559 2.971 1.00 92.62 210 ARG A N 1
ATOM 1678 C CA . ARG A 1 210 ? 20.206 -8.035 3.905 1.00 92.62 210 ARG A CA 1
ATOM 1679 C C . ARG A 1 210 ? 21.633 -8.138 3.369 1.00 92.62 210 ARG A C 1
ATOM 1681 O O . ARG A 1 210 ? 22.443 -7.276 3.691 1.00 92.62 210 ARG A O 1
ATOM 1688 N N . ASN A 1 211 ? 21.940 -9.148 2.556 1.00 92.81 211 ASN A N 1
ATOM 1689 C CA . ASN A 1 211 ? 23.302 -9.394 2.084 1.00 92.81 211 ASN A CA 1
ATOM 1690 C C . ASN A 1 211 ? 23.715 -8.393 1.005 1.00 92.81 211 ASN A C 1
ATOM 1692 O O . ASN A 1 211 ? 24.850 -7.926 0.984 1.00 92.81 211 ASN A O 1
ATOM 1696 N N . THR A 1 212 ? 22.787 -8.062 0.108 1.00 94.69 212 THR A N 1
ATOM 1697 C CA . THR A 1 212 ? 23.042 -7.149 -1.016 1.00 94.69 212 THR A CA 1
ATOM 1698 C C . THR A 1 212 ? 22.567 -5.722 -0.749 1.00 94.69 212 THR A C 1
ATOM 1700 O O . THR A 1 212 ? 22.909 -4.808 -1.496 1.00 94.69 212 THR A O 1
ATOM 1703 N N . GLY A 1 213 ? 21.749 -5.512 0.287 1.00 93.44 213 GLY A N 1
ATOM 1704 C CA . GLY A 1 213 ? 21.056 -4.248 0.531 1.00 93.44 213 GLY A CA 1
ATOM 1705 C C . GLY A 1 213 ? 19.939 -3.954 -0.478 1.00 93.44 213 GLY A C 1
ATOM 1706 O O . GLY A 1 213 ? 19.392 -2.846 -0.474 1.00 93.44 213 GLY A O 1
ATOM 1707 N N . SER A 1 214 ? 19.599 -4.915 -1.342 1.00 96.00 214 SER A N 1
ATOM 1708 C CA . SER A 1 214 ? 18.574 -4.744 -2.367 1.00 96.00 214 SER A CA 1
ATOM 1709 C C . SER A 1 214 ? 17.166 -4.874 -1.784 1.00 96.00 214 SER A C 1
ATOM 1711 O O . SER A 1 214 ? 16.950 -5.445 -0.714 1.00 96.00 214 SER A O 1
ATOM 1713 N N . PHE A 1 215 ? 16.197 -4.284 -2.478 1.00 97.38 215 PHE A N 1
ATOM 1714 C CA . PHE A 1 215 ? 14.787 -4.383 -2.132 1.00 97.38 215 PHE A CA 1
ATOM 1715 C C . PHE A 1 215 ? 13.931 -4.332 -3.394 1.00 97.38 215 PHE A C 1
ATOM 1717 O O . PHE A 1 215 ? 14.378 -3.827 -4.429 1.00 97.38 215 PHE A O 1
ATOM 1724 N N . GLY A 1 216 ? 12.697 -4.813 -3.283 1.00 96.81 216 GLY A N 1
ATOM 1725 C CA . GLY A 1 216 ? 11.704 -4.746 -4.346 1.00 96.81 216 GLY A CA 1
ATOM 1726 C C . GLY A 1 216 ? 10.284 -4.668 -3.786 1.00 96.81 216 GLY A C 1
ATOM 1727 O O . GLY A 1 216 ? 9.883 -5.565 -3.038 1.00 96.81 216 GLY A O 1
ATOM 1728 N N . PRO A 1 217 ? 9.505 -3.619 -4.098 1.00 96.62 217 PRO A N 1
ATOM 1729 C CA . PRO A 1 217 ? 8.084 -3.601 -3.787 1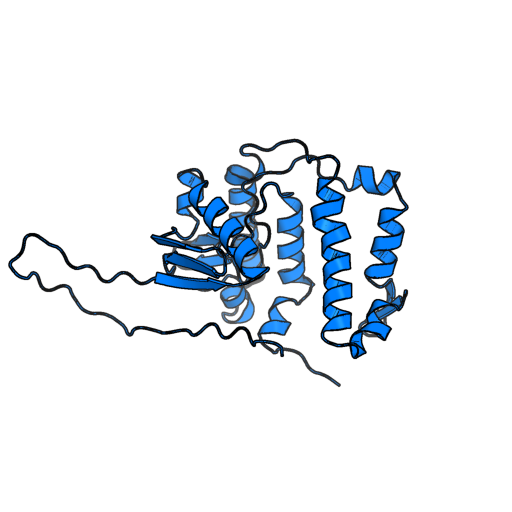.00 96.62 217 PRO A CA 1
ATOM 1730 C C . PRO A 1 217 ? 7.340 -4.672 -4.597 1.00 96.62 217 PRO A C 1
ATOM 1732 O O . PRO A 1 217 ? 7.612 -4.892 -5.778 1.00 96.62 217 PRO A O 1
ATOM 1735 N N . ALA A 1 218 ? 6.379 -5.328 -3.963 1.00 95.75 218 ALA A N 1
ATOM 1736 C CA . ALA A 1 218 ? 5.550 -6.363 -4.557 1.00 95.75 218 ALA A CA 1
ATOM 1737 C C . ALA A 1 218 ? 4.070 -6.049 -4.337 1.00 95.75 218 ALA A C 1
ATOM 1739 O O . ALA A 1 218 ? 3.698 -5.324 -3.421 1.00 95.75 218 ALA A O 1
ATOM 1740 N N . ASP A 1 219 ? 3.210 -6.652 -5.151 1.00 94.94 219 ASP A N 1
ATOM 1741 C CA . ASP A 1 219 ? 1.755 -6.557 -5.015 1.00 94.94 219 ASP A CA 1
ATOM 1742 C C . ASP A 1 219 ? 1.224 -5.104 -5.033 1.00 94.94 219 ASP A C 1
ATOM 1744 O O . ASP A 1 219 ? 0.434 -4.713 -4.161 1.00 94.94 219 ASP A O 1
ATOM 1748 N N . PRO A 1 220 ? 1.621 -4.274 -6.025 1.00 95.81 220 PRO A N 1
ATOM 1749 C CA . PRO A 1 220 ? 1.108 -2.922 -6.127 1.00 95.81 220 PRO A CA 1
ATOM 1750 C C . PRO A 1 220 ? -0.394 -2.949 -6.380 1.00 95.81 220 PRO A C 1
ATOM 1752 O O . PRO A 1 220 ? -0.959 -3.813 -7.055 1.00 95.81 220 PRO A O 1
ATOM 1755 N N . ARG A 1 221 ? -1.075 -1.940 -5.852 1.00 92.19 221 ARG A N 1
ATOM 1756 C CA . ARG A 1 221 ? -2.527 -1.848 -5.956 1.00 92.19 221 ARG A CA 1
ATOM 1757 C C . ARG A 1 221 ? -2.998 -1.437 -7.347 1.00 92.19 221 ARG A C 1
ATOM 1759 O O . ARG A 1 221 ? -4.160 -1.689 -7.675 1.00 92.19 221 ARG A O 1
ATOM 1766 N N . GLY A 1 222 ? -2.098 -0.806 -8.099 1.00 89.94 222 GLY A N 1
ATOM 1767 C CA . GLY A 1 222 ? -2.300 -0.352 -9.464 1.00 89.94 222 GLY A CA 1
ATOM 1768 C C . GLY A 1 222 ? -3.383 0.705 -9.596 1.00 89.94 222 GLY A C 1
ATOM 1769 O O . GLY A 1 222 ? -4.178 0.658 -10.527 1.00 89.94 222 GLY A O 1
ATOM 1770 N N . TYR A 1 223 ? -3.471 1.644 -8.653 1.00 91.25 223 TYR A N 1
ATOM 1771 C CA . TYR A 1 223 ? -4.338 2.801 -8.866 1.00 91.25 223 TYR A CA 1
ATOM 1772 C C . TYR A 1 223 ? -3.836 3.619 -10.051 1.00 91.25 223 TYR A C 1
ATOM 1774 O O . TYR A 1 223 ? -2.640 3.654 -10.319 1.00 91.25 223 TYR A O 1
ATOM 1782 N N . GLU A 1 224 ? -4.763 4.216 -10.795 1.00 91.38 224 GLU A N 1
ATOM 1783 C CA . GLU A 1 224 ? -4.416 5.061 -11.940 1.00 91.38 224 GLU A CA 1
ATOM 1784 C C . GLU A 1 224 ? -3.631 6.294 -11.499 1.00 91.38 224 GLU A C 1
ATOM 1786 O O . GLU A 1 224 ? -2.640 6.645 -12.125 1.00 91.38 224 GLU A O 1
ATOM 1791 N N . LEU A 1 225 ? -4.045 6.894 -10.385 1.00 92.06 225 LEU A N 1
ATOM 1792 C CA . LEU A 1 225 ? -3.335 7.943 -9.674 1.00 92.06 225 LEU A CA 1
ATOM 1793 C C . LEU A 1 225 ? -3.432 7.646 -8.180 1.00 92.06 225 LEU A C 1
ATOM 1795 O O . LEU A 1 225 ? -4.437 7.116 -7.702 1.00 92.06 225 LEU A O 1
ATOM 1799 N N . CYS A 1 226 ? -2.371 7.938 -7.439 1.00 92.12 226 CYS A N 1
ATOM 1800 C CA . CYS A 1 226 ? -2.370 7.791 -5.992 1.00 92.12 226 CYS A CA 1
ATOM 1801 C C . CYS A 1 226 ? -1.410 8.796 -5.349 1.00 92.12 226 CYS A C 1
ATOM 1803 O O . CYS A 1 226 ? -0.367 9.149 -5.907 1.00 92.12 226 CYS A O 1
ATOM 1805 N N . ASP A 1 227 ? -1.793 9.270 -4.169 1.00 90.75 227 ASP A N 1
ATOM 1806 C CA . ASP A 1 227 ? -1.000 10.173 -3.343 1.00 90.75 227 ASP A CA 1
ATOM 1807 C C . ASP A 1 227 ? 0.212 9.439 -2.731 1.00 90.75 227 ASP A C 1
ATOM 1809 O O . ASP A 1 227 ? 0.035 8.409 -2.071 1.00 90.75 227 ASP A O 1
ATOM 1813 N N . PRO A 1 228 ? 1.441 9.966 -2.870 1.00 90.56 228 PRO A N 1
ATOM 1814 C CA . PRO A 1 228 ? 2.619 9.473 -2.152 1.00 90.56 228 PRO A CA 1
ATOM 1815 C C . PRO A 1 228 ? 2.416 9.302 -0.637 1.00 90.56 228 PRO A C 1
ATOM 1817 O O . PRO A 1 228 ? 2.881 8.321 -0.049 1.00 90.56 228 PRO A O 1
ATOM 1820 N N . TRP A 1 229 ? 1.676 10.205 0.015 1.00 90.44 229 TRP A N 1
ATOM 1821 C CA . TRP A 1 229 ? 1.414 10.120 1.456 1.00 90.44 229 TRP A CA 1
ATOM 1822 C C . TRP A 1 229 ? 0.477 8.973 1.825 1.00 90.44 229 TRP A C 1
ATOM 1824 O O . TRP A 1 229 ? 0.540 8.471 2.950 1.00 90.44 229 TRP A O 1
ATOM 1834 N N . TYR A 1 230 ? -0.317 8.469 0.876 1.00 90.81 230 TYR A N 1
ATOM 1835 C CA . TYR A 1 230 ? -1.073 7.236 1.068 1.00 90.81 230 TYR A CA 1
ATOM 1836 C C . TYR A 1 230 ? -0.135 6.062 1.384 1.00 90.81 230 TYR A C 1
ATOM 1838 O O . TYR A 1 230 ? -0.411 5.273 2.291 1.00 90.81 230 TYR A O 1
ATOM 1846 N N . ALA A 1 231 ? 1.001 5.963 0.683 1.00 90.75 231 ALA A N 1
ATOM 1847 C CA . ALA A 1 231 ? 2.002 4.927 0.930 1.00 90.75 231 ALA A CA 1
ATOM 1848 C C . ALA A 1 231 ? 2.665 5.091 2.307 1.00 90.75 231 ALA A C 1
ATOM 1850 O O . ALA A 1 231 ? 2.793 4.113 3.042 1.00 90.75 231 ALA A O 1
ATOM 1851 N N . ALA A 1 232 ? 2.991 6.325 2.707 1.00 89.81 232 ALA A N 1
ATOM 1852 C CA . ALA A 1 232 ? 3.489 6.607 4.055 1.00 89.81 232 ALA A CA 1
ATOM 1853 C C . ALA A 1 232 ? 2.473 6.201 5.140 1.00 89.81 232 ALA A C 1
ATOM 1855 O O . ALA A 1 232 ? 2.846 5.600 6.147 1.00 89.81 232 ALA A O 1
ATOM 1856 N N . GLY A 1 233 ? 1.177 6.438 4.912 1.00 91.69 233 GLY A N 1
ATOM 1857 C CA . GLY A 1 233 ? 0.108 5.978 5.799 1.00 91.69 233 GLY A CA 1
ATOM 1858 C C . GLY A 1 233 ? 0.057 4.452 5.947 1.00 91.69 233 GLY A C 1
ATOM 1859 O O . GLY A 1 233 ? -0.176 3.947 7.047 1.00 91.69 233 GLY A O 1
ATOM 1860 N N . LYS A 1 234 ? 0.330 3.697 4.875 1.00 92.44 234 LYS A N 1
ATOM 1861 C CA . LYS A 1 234 ? 0.416 2.225 4.920 1.00 92.44 234 LYS A CA 1
ATOM 1862 C C . LYS A 1 234 ? 1.650 1.717 5.678 1.00 92.44 234 LYS A C 1
ATOM 1864 O O . LYS A 1 234 ? 1.539 0.777 6.470 1.00 92.44 234 LYS A O 1
ATOM 1869 N N . LEU A 1 235 ? 2.793 2.385 5.528 1.00 93.31 235 LEU A N 1
ATOM 1870 C CA . LEU A 1 235 ? 3.985 2.100 6.331 1.00 93.31 235 LEU A CA 1
ATOM 1871 C C . LEU A 1 235 ? 3.748 2.412 7.811 1.00 93.31 235 LEU A C 1
ATOM 1873 O O . LEU A 1 235 ? 4.060 1.594 8.671 1.00 93.31 235 LEU A O 1
ATOM 1877 N N . TYR A 1 236 ? 3.116 3.545 8.120 1.00 92.38 236 TYR A N 1
ATOM 1878 C CA . TYR A 1 236 ? 2.744 3.895 9.491 1.00 92.38 236 TYR A CA 1
ATOM 1879 C C . TYR A 1 236 ? 1.776 2.872 10.100 1.00 92.38 236 TYR A C 1
ATOM 1881 O O . TYR A 1 236 ? 1.908 2.491 11.264 1.00 92.38 236 TYR A O 1
ATOM 1889 N N . HIS A 1 237 ? 0.825 2.375 9.308 1.00 89.38 237 HIS A N 1
ATOM 1890 C CA . HIS A 1 237 ? -0.080 1.307 9.726 1.00 89.38 237 HIS A CA 1
ATOM 1891 C C . HIS A 1 237 ? 0.661 0.004 10.070 1.00 89.38 237 HIS A C 1
ATOM 1893 O O . HIS A 1 237 ? 0.286 -0.670 11.031 1.00 89.38 237 HIS A O 1
ATOM 1899 N N . SER A 1 238 ? 1.734 -0.305 9.341 1.00 90.31 238 SER A N 1
ATOM 1900 C CA . SER A 1 238 ? 2.624 -1.441 9.616 1.00 90.31 238 SER A CA 1
ATOM 1901 C C . SER A 1 238 ? 3.417 -1.214 10.913 1.00 90.31 238 SER A C 1
ATOM 1903 O O . SER A 1 238 ? 3.331 -2.002 11.853 1.00 90.31 238 SER A O 1
ATOM 1905 N N . ALA A 1 239 ? 4.089 -0.063 11.023 1.00 88.25 239 ALA A N 1
ATOM 1906 C CA . ALA A 1 239 ? 4.975 0.273 12.139 1.00 88.25 239 ALA A CA 1
ATOM 1907 C C . ALA A 1 239 ? 4.248 0.481 13.480 1.00 88.25 239 ALA A C 1
ATOM 1909 O O . ALA A 1 239 ? 4.747 0.086 14.531 1.00 88.25 239 ALA A O 1
ATOM 1910 N N . ARG A 1 240 ? 3.077 1.130 13.465 1.00 87.69 240 ARG A N 1
ATOM 1911 C CA . ARG A 1 240 ? 2.359 1.546 14.685 1.00 87.69 240 ARG A CA 1
ATOM 1912 C C . ARG A 1 240 ? 0.975 0.935 14.826 1.00 87.69 240 ARG A C 1
ATOM 1914 O O . ARG A 1 240 ? 0.519 0.709 15.944 1.00 87.69 240 ARG A O 1
ATOM 1921 N N . GLY A 1 241 ? 0.306 0.651 13.713 1.00 81.44 241 GLY A N 1
ATOM 1922 C CA . GLY A 1 241 ? -1.048 0.096 13.710 1.00 81.44 241 GLY A CA 1
ATOM 1923 C C . GLY A 1 241 ? -1.127 -1.380 14.099 1.00 81.44 241 GLY A C 1
ATOM 1924 O O . GLY A 1 241 ? -2.236 -1.898 14.204 1.00 81.44 241 GLY A O 1
ATOM 1925 N N . LYS A 1 242 ? 0.016 -2.057 14.301 1.00 84.12 242 LYS A N 1
ATOM 1926 C CA . LYS A 1 242 ? 0.107 -3.498 14.607 1.00 84.12 242 LYS A CA 1
ATOM 1927 C C . LYS A 1 242 ? -0.590 -4.383 13.566 1.00 84.12 242 LYS A C 1
ATOM 1929 O O . LYS A 1 242 ? -0.937 -5.527 13.852 1.00 84.12 242 LYS A O 1
ATOM 1934 N N . HIS A 1 243 ? -0.793 -3.855 12.357 1.00 84.56 243 HIS A N 1
ATOM 1935 C CA . HIS A 1 243 ? -1.492 -4.541 11.276 1.00 84.56 243 HIS A CA 1
ATOM 1936 C C . HIS A 1 243 ? -0.872 -5.903 10.994 1.00 84.56 243 HIS A C 1
ATOM 1938 O O . HIS A 1 243 ? -1.580 -6.899 10.897 1.00 84.56 243 HIS A O 1
ATOM 1944 N N . ASP A 1 244 ? 0.456 -5.942 10.935 1.00 85.00 244 ASP A N 1
ATOM 1945 C CA . ASP A 1 244 ? 1.224 -7.127 10.579 1.00 85.00 244 ASP A CA 1
ATOM 1946 C C . ASP A 1 244 ? 1.139 -8.262 11.608 1.00 85.00 244 ASP A C 1
ATOM 1948 O O . ASP A 1 244 ? 1.419 -9.409 11.255 1.00 85.00 244 ASP A O 1
ATOM 1952 N N . LEU A 1 245 ? 0.681 -7.977 12.836 1.00 85.44 245 LEU A N 1
ATOM 1953 C CA . LEU A 1 245 ? 0.470 -8.978 13.888 1.00 85.44 245 LEU A CA 1
ATOM 1954 C C . LEU A 1 245 ? -0.825 -9.781 13.666 1.00 85.44 245 LEU A C 1
ATOM 1956 O O . LEU A 1 245 ? -0.889 -10.968 13.986 1.00 85.44 245 LEU A O 1
ATOM 1960 N N . ILE A 1 246 ? -1.861 -9.171 13.072 1.00 85.88 246 ILE A N 1
ATOM 1961 C CA . ILE A 1 246 ? -3.177 -9.814 12.897 1.00 85.88 246 ILE A CA 1
ATOM 1962 C C . ILE A 1 246 ? -3.096 -11.015 11.937 1.00 85.88 246 ILE A C 1
ATOM 1964 O O . ILE A 1 246 ? -3.539 -12.098 12.326 1.00 85.88 246 ILE A O 1
ATOM 1968 N N . PRO A 1 247 ? -2.517 -10.907 10.719 1.00 83.06 247 PRO A N 1
ATOM 1969 C CA . PRO A 1 247 ? -2.359 -12.054 9.825 1.00 83.06 247 PRO A CA 1
ATOM 1970 C C . PRO A 1 247 ? -1.486 -13.171 10.401 1.00 83.06 247 PRO A C 1
ATOM 1972 O O . PRO A 1 247 ? -1.634 -14.316 9.985 1.00 83.06 247 PRO A O 1
ATOM 1975 N N . ARG A 1 248 ? -0.585 -12.848 11.340 1.00 82.81 248 ARG A N 1
ATOM 1976 C CA . ARG A 1 248 ? 0.277 -13.823 12.028 1.00 82.81 248 ARG A CA 1
ATOM 1977 C C . ARG A 1 248 ? -0.435 -14.544 13.173 1.00 82.81 248 ARG A C 1
ATOM 1979 O O . ARG A 1 248 ? 0.108 -15.498 13.712 1.00 82.81 248 ARG A O 1
ATOM 1986 N N . GLY A 1 249 ? -1.643 -14.116 13.543 1.00 86.94 249 GLY A N 1
ATOM 1987 C CA . GLY A 1 249 ? -2.329 -14.652 14.717 1.00 86.94 249 GLY A CA 1
ATOM 1988 C C . GLY A 1 249 ? -1.709 -14.188 16.038 1.00 86.94 249 GLY A C 1
ATOM 1989 O O . GLY A 1 249 ? -1.979 -14.780 17.077 1.00 86.94 249 GLY A O 1
ATOM 1990 N N . GLU A 1 250 ? -0.893 -13.132 16.020 1.00 87.50 250 GLU A N 1
ATOM 1991 C CA . GLU A 1 250 ? -0.189 -12.599 17.193 1.00 87.50 250 GLU A CA 1
ATOM 1992 C C . GLU A 1 250 ? -1.089 -11.638 17.978 1.00 87.50 250 GLU A C 1
ATOM 1994 O O . GLU A 1 250 ? -0.787 -10.464 18.190 1.00 87.50 250 GLU A O 1
ATOM 1999 N N . PHE A 1 251 ? -2.246 -12.146 18.391 1.00 87.81 251 PHE A N 1
ATOM 2000 C CA . PHE A 1 251 ? -3.209 -11.439 19.221 1.00 87.81 251 PHE A CA 1
ATOM 2001 C C . PHE A 1 251 ? -3.854 -12.406 20.214 1.00 87.81 251 PHE A C 1
ATOM 2003 O O . PHE A 1 251 ? -3.831 -13.624 20.040 1.00 87.81 251 PHE A O 1
ATOM 2010 N N . ARG A 1 252 ? -4.439 -11.854 21.274 1.00 85.31 252 ARG A N 1
ATOM 2011 C CA . ARG A 1 252 ? -5.245 -12.599 22.243 1.00 85.31 252 ARG A CA 1
ATOM 2012 C C . ARG A 1 252 ? -6.642 -11.996 22.254 1.00 85.31 252 ARG A C 1
ATOM 2014 O O . ARG A 1 252 ? -6.778 -10.787 22.086 1.00 85.31 252 ARG A O 1
ATOM 2021 N N . LEU A 1 253 ? -7.644 -12.854 22.389 1.00 81.81 253 LEU A N 1
ATOM 2022 C CA . LEU A 1 253 ? -9.018 -12.456 22.665 1.00 81.81 253 LEU A CA 1
ATOM 2023 C C . LEU A 1 253 ? -9.275 -12.853 24.115 1.00 81.81 253 LEU A C 1
ATOM 2025 O O . LEU A 1 253 ? -9.104 -14.027 24.451 1.00 81.81 253 LEU A O 1
ATOM 2029 N N . ASP A 1 254 ? -9.561 -11.868 24.949 1.00 66.69 254 ASP A N 1
ATOM 2030 C CA . ASP A 1 254 ? -9.987 -12.015 26.337 1.00 66.69 254 ASP A CA 1
ATOM 2031 C C . ASP A 1 254 ? -11.512 -12.169 26.455 1.00 66.69 254 ASP A C 1
ATOM 2033 O O . ASP A 1 254 ? -12.254 -11.614 25.608 1.00 66.69 254 ASP A O 1
#

Secondary structure (DSSP, 8-state):
-----------PPP-------SSS-------EEEEEEETHHHHHHHHHHHHHHH--HHHHTTSPPEEEEEE-SSEEEEEEE-----BHHHHHHHS---HHHHHHHHHHHHHHIIIIIISTT-BPPPTTHHIIIIIIHHHHHHHHHHHH-GGGHHHHH-SEEEETTEEEE-HHHHHHHHHH-HHHHHHHS-S-BBTT--S---GGGEEE-TTT--EEE-S----SSB-HHHHHHHHHHHHTS-GGGTTTT-----

pLDDT: mean 86.36, std 18.1, range [22.73, 97.62]